Protein AF-A0A1N6LGV0-F1 (afdb_monomer)

Secondary structure (DSSP, 8-state):
-EEEEEEEPPBS-SSS--EEEEEEESPPTT-EEEEE-TTS-HHHHHHHHHHH-SS---EEEETTEEEEESSSEEEEEPPB-SSPEEEEEEEE--S---TT-EEEEEEEEEEEEEEEPPPPPPPP------------------EEEEEEEEEEEEEEEE---HHHHHHHHHHHHHHHHHHHHHS-TT-TTHHHHHHHHHHHHHHHHHTT--GGGS---TT-----TT--S-S-----PEEEEEEEEEEEEE-TTS-EEEEEEEETTS-EEEE----HHHHHHHHHHHHHT-EEEEEEETT-TTS-SEEEEE---

Mean predicted aligned error: 15.41 Å

Solvent-accessible surface area (backbone atoms only — not comparable to full-atom values): 17939 Å² total; per-residue (Å²): 91,55,72,47,78,48,76,47,74,45,10,95,37,75,90,59,41,18,30,41,37,36,42,50,44,69,48,47,76,90,15,38,28,36,41,39,27,84,89,42,50,20,65,57,31,46,58,46,37,68,73,76,36,98,73,82,69,74,42,70,80,47,71,29,20,34,34,34,73,38,71,55,74,45,80,42,47,34,55,48,64,81,69,71,42,45,29,33,42,30,36,43,74,42,90,88,60,60,75,74,41,58,25,36,46,38,40,34,37,32,37,62,47,73,50,68,57,79,75,78,79,78,74,78,85,69,83,89,74,93,71,98,68,93,71,85,72,79,80,69,72,54,68,50,74,49,74,46,84,74,49,71,52,71,54,75,51,64,41,59,59,65,72,62,45,37,57,54,42,52,22,48,43,9,26,42,49,32,51,60,71,71,51,56,89,86,40,75,54,46,67,43,50,53,53,50,41,53,40,45,36,52,42,32,40,75,70,74,41,68,50,88,75,55,58,64,16,90,84,20,62,78,79,80,86,81,76,92,59,100,60,86,78,75,69,82,44,67,44,77,49,54,24,33,56,72,47,77,41,56,48,100,85,68,48,58,47,24,37,28,32,37,26,89,89,71,49,78,44,66,33,48,48,68,54,66,72,57,52,52,54,50,51,50,27,39,77,70,66,32,37,36,40,36,28,11,43,62,92,42,65,39,37,69,77,43,80,44,79,55,77,86,130

Sequence (313 aa):
MISHPFEIKPSATNQGPDVLMITWRGTPAQSVAEIYLPAVSSKAIISLADKIYGRHRLTATDANTIQFPASDLALIPIPAGTGRYAGLLSVEVHPSMPEGRSFMVSVRQLNQVSATARTPPPPPPAPQVSVAKAESARSSKETFSWRQLQGAFQYTVTAKPDKVLLSEQERLVAWLKWRFGVIPATNRWKPVLQRYLKYTESLVWNLGTDPNTIPPSELGKVTREGSGSGLPIVNHGEHECTGKVAAVHYDRFGDFCGFVILTEAGHERLFRATEHAVEHLVREAWVERTAVSVFSDERNPERPDRLVLLRYH

pLDDT: mean 84.12, std 15.95, range [29.36, 98.56]

Organism: NCBI:txid60549

Radius of gyration: 27.62 Å; Cα contacts (8 Å, 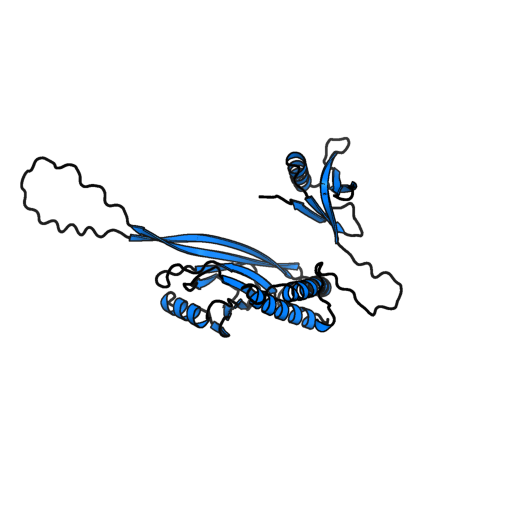|Δi|>4): 575; chains: 1; bounding box: 88×47×82 Å

Structure (mmCIF, N/CA/C/O backbone):
data_AF-A0A1N6LGV0-F1
#
_entry.id   AF-A0A1N6LGV0-F1
#
loop_
_atom_site.group_PDB
_atom_site.id
_atom_site.type_symbol
_atom_site.label_atom_id
_atom_site.label_alt_id
_atom_site.label_comp_id
_atom_site.label_asym_id
_atom_site.label_entity_id
_atom_site.label_seq_id
_atom_site.pdbx_PDB_ins_code
_atom_site.Cartn_x
_atom_site.Cartn_y
_atom_site.Cartn_z
_atom_site.occupancy
_atom_site.B_iso_or_equiv
_atom_site.auth_seq_id
_atom_site.auth_comp_id
_atom_site.auth_asym_id
_atom_site.auth_atom_id
_atom_site.pdbx_PDB_model_num
ATOM 1 N N . MET A 1 1 ? 5.414 -10.835 -4.340 1.00 84.44 1 MET A N 1
ATOM 2 C CA . MET A 1 1 ? 4.225 -10.154 -3.781 1.00 84.44 1 MET A CA 1
ATOM 3 C C . MET A 1 1 ? 4.057 -8.808 -4.451 1.00 84.44 1 MET A C 1
ATOM 5 O O . MET A 1 1 ? 5.054 -8.144 -4.699 1.00 84.44 1 MET A O 1
ATOM 9 N N . ILE A 1 2 ? 2.821 -8.408 -4.729 1.00 87.94 2 ILE A N 1
ATOM 10 C CA . ILE A 1 2 ? 2.502 -7.095 -5.299 1.00 87.94 2 ILE A CA 1
ATOM 11 C C . ILE A 1 2 ? 1.977 -6.221 -4.170 1.00 87.94 2 ILE A C 1
ATOM 13 O O . ILE A 1 2 ? 1.073 -6.643 -3.453 1.00 87.94 2 ILE A O 1
ATOM 17 N N . SER A 1 3 ? 2.562 -5.038 -3.992 1.00 92.88 3 SER A N 1
ATOM 18 C CA . SER A 1 3 ? 2.345 -4.222 -2.795 1.00 92.88 3 SER A CA 1
ATOM 19 C C . SER A 1 3 ? 1.845 -2.827 -3.147 1.00 92.88 3 SER A C 1
ATOM 21 O O . SER A 1 3 ? 2.260 -2.247 -4.147 1.00 92.88 3 SER A O 1
ATOM 23 N N . HIS A 1 4 ? 0.971 -2.277 -2.309 1.00 93.88 4 HIS A N 1
ATOM 24 C CA . HIS A 1 4 ? 0.442 -0.929 -2.455 1.00 93.88 4 HIS A CA 1
ATOM 25 C C . HIS A 1 4 ? 0.511 -0.187 -1.109 1.00 93.88 4 HIS A C 1
ATOM 27 O O . HIS A 1 4 ? -0.094 -0.643 -0.130 1.00 93.88 4 HIS A O 1
ATOM 33 N N . PRO A 1 5 ? 1.264 0.926 -1.013 1.00 95.56 5 PRO A N 1
ATOM 34 C CA . PRO A 1 5 ? 1.303 1.732 0.199 1.00 95.56 5 PRO A CA 1
ATOM 35 C C . PRO A 1 5 ? -0.023 2.476 0.375 1.00 95.56 5 PRO A C 1
ATOM 37 O O . PRO A 1 5 ? -0.605 2.960 -0.592 1.00 95.56 5 PRO A O 1
ATOM 40 N N . PHE A 1 6 ? -0.502 2.592 1.609 1.00 94.88 6 PHE A N 1
ATOM 41 C CA . PHE A 1 6 ? -1.761 3.273 1.902 1.00 94.88 6 PHE A CA 1
ATOM 42 C C . PHE A 1 6 ? -1.738 3.954 3.270 1.00 94.88 6 PHE A C 1
ATOM 44 O O . PHE A 1 6 ? -0.863 3.709 4.101 1.00 94.88 6 PHE A O 1
ATOM 51 N N . GLU A 1 7 ? -2.718 4.820 3.510 1.00 95.19 7 GLU A N 1
ATOM 52 C CA . GLU A 1 7 ? -2.921 5.476 4.796 1.00 95.19 7 GLU A CA 1
ATOM 53 C C . GLU A 1 7 ? -4.366 5.311 5.269 1.00 95.19 7 GLU A C 1
ATOM 55 O O . GLU A 1 7 ? -5.303 5.459 4.486 1.00 95.19 7 GLU A O 1
ATOM 60 N N . ILE A 1 8 ? -4.543 5.063 6.568 1.00 95.06 8 ILE A N 1
ATOM 61 C CA . ILE A 1 8 ? -5.848 5.031 7.239 1.00 95.06 8 ILE A CA 1
ATOM 62 C C . ILE A 1 8 ? -5.831 5.871 8.516 1.00 95.06 8 ILE A C 1
ATOM 64 O O . ILE A 1 8 ? -4.776 6.140 9.100 1.00 95.06 8 ILE A O 1
ATOM 68 N N . LYS A 1 9 ? -7.014 6.282 8.979 1.00 95.31 9 LYS A N 1
ATOM 69 C CA . LYS A 1 9 ? -7.153 6.879 10.315 1.00 95.31 9 LYS A CA 1
ATOM 70 C C . LYS A 1 9 ? -7.358 5.786 11.373 1.00 95.31 9 LYS A C 1
ATOM 72 O O . LYS A 1 9 ? -7.994 4.784 11.054 1.00 95.31 9 LYS A O 1
ATOM 77 N N . PRO A 1 10 ? -6.872 5.972 12.607 1.00 95.38 10 PRO A N 1
ATOM 78 C CA . PRO A 1 10 ? -7.229 5.120 13.733 1.00 95.38 10 PRO A CA 1
ATOM 79 C C . PRO A 1 10 ? -8.709 5.268 14.080 1.00 95.38 10 PRO A C 1
ATOM 81 O O . PRO A 1 10 ? -9.324 6.296 13.784 1.00 95.38 10 PRO A O 1
ATOM 84 N N . SER A 1 11 ? -9.247 4.275 14.783 1.00 94.69 11 SER A N 1
ATOM 85 C CA . SER A 1 11 ? -10.560 4.406 15.415 1.00 94.69 11 SER A CA 1
ATOM 86 C C . SER A 1 11 ? -10.533 5.450 16.527 1.00 94.69 11 SER A C 1
ATOM 88 O O . SER A 1 11 ? -9.532 5.605 17.227 1.00 94.69 11 SER A O 1
ATOM 90 N N . ALA A 1 12 ? -11.665 6.113 16.762 1.00 91.38 12 ALA A N 1
ATOM 91 C CA . ALA A 1 12 ? -11.818 6.976 17.934 1.00 91.38 12 ALA A CA 1
ATOM 92 C C . ALA A 1 12 ? -11.855 6.165 19.245 1.00 91.38 12 ALA A C 1
ATOM 94 O O . ALA A 1 12 ? -11.348 6.603 20.273 1.00 91.38 12 ALA A O 1
ATOM 95 N N . THR A 1 13 ? -12.451 4.968 19.210 1.00 91.12 13 THR A N 1
ATOM 96 C CA . THR A 1 13 ? -12.584 4.064 20.360 1.00 91.12 13 THR A CA 1
ATOM 97 C C . THR A 1 13 ? -12.535 2.604 19.921 1.00 91.12 13 THR A C 1
ATOM 99 O O . THR A 1 13 ? -12.925 2.259 18.810 1.00 91.12 13 THR A O 1
ATOM 102 N N . ASN A 1 14 ? -12.097 1.729 20.826 1.00 91.94 14 ASN A N 1
ATOM 103 C CA . ASN A 1 14 ? -12.094 0.279 20.626 1.00 91.94 14 ASN A CA 1
ATOM 104 C C . ASN A 1 14 ? -13.456 -0.385 20.911 1.00 91.94 14 ASN A C 1
ATOM 106 O O . ASN A 1 14 ? -13.605 -1.572 20.639 1.00 91.94 14 ASN A O 1
ATOM 110 N N . GLN A 1 15 ? -14.435 0.334 21.478 1.00 87.12 15 GLN A N 1
ATOM 111 C CA . GLN A 1 15 ? -15.779 -0.210 21.756 1.00 87.12 15 GLN A CA 1
ATOM 112 C C . GLN A 1 15 ? -16.666 -0.283 20.505 1.00 87.12 15 GLN A C 1
ATOM 114 O O . GLN A 1 15 ? -17.551 -1.127 20.419 1.00 87.12 15 GLN A O 1
ATOM 119 N N . GLY A 1 16 ? -16.410 0.584 19.529 1.00 86.31 16 GLY A N 1
ATOM 120 C CA . GLY A 1 16 ? -17.054 0.577 18.221 1.00 86.31 16 GLY A CA 1
ATOM 121 C C . GLY A 1 16 ? -16.024 0.970 17.176 1.00 86.31 16 GLY A C 1
ATOM 122 O O . GLY A 1 16 ? -16.072 2.103 16.704 1.00 86.31 16 GLY A O 1
ATOM 123 N N . PRO A 1 17 ? -15.042 0.098 16.887 1.00 94.06 17 PRO A N 1
ATOM 124 C CA . PRO A 1 17 ? -13.946 0.478 16.023 1.00 94.06 17 PRO A CA 1
ATOM 125 C C . PRO A 1 17 ? -14.414 0.639 14.578 1.00 94.06 17 PRO A C 1
ATOM 127 O O . PRO A 1 17 ? -15.323 -0.048 14.082 1.00 94.06 17 PRO A O 1
ATOM 130 N N . ASP A 1 18 ? -13.721 1.540 13.898 1.00 95.25 18 ASP A N 1
ATOM 131 C CA . ASP A 1 18 ? -13.718 1.648 12.456 1.00 95.25 18 ASP A CA 1
ATOM 132 C C . ASP A 1 18 ? -13.259 0.321 11.847 1.00 95.25 18 ASP A C 1
ATOM 134 O O . ASP A 1 18 ? -12.516 -0.462 12.447 1.00 95.25 18 ASP A O 1
ATOM 138 N N . VAL A 1 19 ? -13.702 0.067 10.623 1.00 96.75 19 VAL A N 1
ATOM 139 C CA . VAL A 1 19 ? -13.400 -1.161 9.896 1.00 96.75 19 VAL A CA 1
ATOM 140 C C . VAL A 1 19 ? -12.797 -0.806 8.551 1.00 96.75 19 VAL A C 1
ATOM 142 O O . VAL A 1 19 ? -13.354 -0.014 7.792 1.00 96.75 19 VAL A O 1
ATOM 145 N N . LEU A 1 20 ? -11.669 -1.429 8.235 1.00 97.31 20 LEU A N 1
ATOM 146 C CA . LEU A 1 20 ? -11.154 -1.486 6.882 1.00 97.31 20 LEU A CA 1
ATOM 147 C C . LEU A 1 20 ? -11.835 -2.648 6.160 1.00 97.31 20 LEU A C 1
ATOM 149 O O . LEU A 1 20 ? -11.669 -3.811 6.525 1.00 97.31 20 LEU A O 1
ATOM 153 N N . MET A 1 21 ? -12.630 -2.316 5.155 1.00 96.81 21 MET A N 1
ATOM 154 C CA . MET A 1 21 ? -13.327 -3.259 4.300 1.00 96.81 21 MET A CA 1
ATOM 155 C C . MET A 1 21 ? -12.558 -3.419 2.994 1.00 96.81 21 MET A C 1
ATOM 157 O O . MET A 1 21 ? -12.348 -2.439 2.278 1.00 96.81 21 MET A O 1
ATOM 161 N N . ILE A 1 22 ? -12.168 -4.649 2.674 1.00 96.94 22 ILE A N 1
ATOM 162 C CA . ILE A 1 22 ? -11.453 -4.977 1.441 1.00 96.94 22 ILE A CA 1
ATOM 163 C C . ILE A 1 22 ? -12.276 -5.970 0.640 1.00 96.94 22 ILE A C 1
ATOM 165 O O . ILE A 1 22 ? -12.644 -7.030 1.145 1.00 96.94 22 ILE A O 1
ATOM 169 N N . THR A 1 23 ? -12.547 -5.616 -0.610 1.00 94.62 23 THR A N 1
ATOM 170 C CA . THR A 1 23 ? -13.243 -6.465 -1.576 1.00 94.62 23 THR A CA 1
ATOM 171 C C . THR A 1 23 ? -12.336 -6.784 -2.747 1.00 94.62 23 THR A C 1
ATOM 173 O O . THR A 1 23 ? -11.612 -5.916 -3.245 1.00 94.62 23 THR A O 1
ATOM 176 N N . TRP A 1 24 ? -12.436 -8.020 -3.216 1.00 92.38 24 TRP A N 1
ATOM 177 C CA . TRP A 1 24 ? -11.593 -8.575 -4.263 1.00 92.38 24 TRP A CA 1
ATOM 178 C C . TRP A 1 24 ? -12.426 -8.858 -5.508 1.00 92.38 24 TRP A C 1
ATOM 180 O O . TRP A 1 24 ? -13.495 -9.461 -5.421 1.00 92.38 24 TRP A O 1
ATOM 190 N N . ARG A 1 25 ? -11.947 -8.450 -6.685 1.00 87.62 25 ARG A N 1
ATOM 191 C CA . ARG A 1 25 ? -12.593 -8.781 -7.960 1.00 87.62 25 ARG A CA 1
ATOM 192 C C . ARG A 1 25 ? -11.584 -9.426 -8.894 1.00 87.62 25 ARG A C 1
ATOM 194 O O . ARG A 1 25 ? -10.662 -8.769 -9.359 1.00 87.62 25 ARG A O 1
ATOM 201 N N . GLY A 1 26 ? -11.799 -10.703 -9.200 1.00 84.00 26 GLY A N 1
ATOM 202 C CA . GLY A 1 26 ? -10.979 -11.450 -10.157 1.00 84.00 26 GLY A CA 1
ATOM 203 C C . GLY A 1 26 ? -9.651 -11.977 -9.611 1.00 84.00 26 GLY A C 1
ATOM 204 O O . GLY A 1 26 ? -8.862 -12.489 -10.403 1.00 84.00 26 GLY A O 1
ATOM 205 N N . THR A 1 27 ? -9.402 -11.875 -8.300 1.00 86.12 27 THR A N 1
ATOM 206 C CA . THR A 1 27 ? -8.179 -12.391 -7.667 1.00 86.12 27 THR A CA 1
ATOM 207 C C . THR A 1 27 ? -8.089 -13.914 -7.825 1.00 86.12 27 THR A C 1
ATOM 209 O O . THR A 1 27 ? -9.103 -14.593 -7.630 1.00 86.12 27 THR A O 1
ATOM 212 N N . PRO A 1 28 ? -6.916 -14.480 -8.172 1.00 85.06 28 PRO A N 1
ATOM 213 C CA . PRO A 1 28 ? -6.753 -15.926 -8.289 1.00 85.06 28 PRO A CA 1
ATOM 214 C C . PRO A 1 28 ? -7.102 -16.664 -6.995 1.00 85.06 28 PRO A C 1
ATOM 216 O O . PRO A 1 28 ? -6.840 -16.173 -5.892 1.00 85.06 28 PRO A O 1
ATOM 219 N N . ALA A 1 29 ? -7.667 -17.865 -7.135 1.00 85.62 29 ALA A N 1
ATOM 220 C CA . ALA A 1 29 ? -7.975 -18.722 -5.997 1.00 85.62 29 ALA A CA 1
ATOM 221 C C . ALA A 1 29 ? -6.718 -18.978 -5.153 1.00 85.62 29 ALA A C 1
ATOM 223 O O . ALA A 1 29 ? -5.610 -19.015 -5.680 1.00 85.62 29 ALA A O 1
ATOM 224 N N . GLN A 1 30 ? -6.908 -19.133 -3.840 1.00 87.06 30 GLN A N 1
ATOM 225 C CA . GLN A 1 30 ? -5.828 -19.365 -2.869 1.00 87.06 30 GLN A CA 1
ATOM 226 C C . GLN A 1 30 ? -4.789 -18.234 -2.760 1.00 87.06 30 GLN A C 1
ATOM 228 O O . GLN A 1 30 ? -3.807 -18.395 -2.043 1.00 87.06 30 GLN A O 1
ATOM 233 N N . SER A 1 31 ? -5.013 -17.075 -3.391 1.00 91.56 31 SER A N 1
ATOM 234 C CA . SER A 1 31 ? -4.189 -15.891 -3.136 1.00 91.56 31 SER A CA 1
ATOM 235 C C . SER A 1 31 ? -4.353 -15.429 -1.691 1.00 91.56 31 SER A C 1
ATOM 237 O O . SER A 1 31 ? -5.450 -15.473 -1.116 1.00 91.56 31 SER A O 1
ATOM 239 N N . VAL A 1 32 ? -3.259 -14.943 -1.119 1.00 94.62 32 VAL A N 1
ATOM 240 C CA . VAL A 1 32 ? -3.202 -14.504 0.271 1.00 94.62 32 VAL A CA 1
ATOM 241 C C . VAL A 1 32 ? -2.796 -13.038 0.314 1.00 94.62 32 VAL A C 1
ATOM 243 O O . VAL A 1 32 ? -1.908 -12.607 -0.415 1.00 94.62 32 VAL A O 1
ATOM 246 N N . ALA A 1 33 ? -3.479 -12.255 1.142 1.00 96.06 33 ALA A N 1
ATOM 247 C CA . ALA A 1 33 ? -3.162 -10.856 1.366 1.00 96.06 33 ALA A CA 1
ATOM 248 C C . ALA A 1 33 ? -2.589 -10.657 2.764 1.00 96.06 33 ALA A C 1
ATOM 250 O O . ALA A 1 33 ? -2.934 -11.369 3.709 1.00 96.06 33 ALA A O 1
ATOM 251 N N . GLU A 1 34 ? -1.750 -9.644 2.899 1.00 97.56 34 GLU A N 1
ATOM 252 C CA . GLU A 1 34 ? -1.247 -9.185 4.181 1.00 97.56 34 GLU A CA 1
ATOM 253 C C . GLU A 1 34 ? -1.323 -7.666 4.295 1.00 97.56 34 GLU A C 1
ATOM 255 O O . GLU A 1 34 ? -1.206 -6.930 3.314 1.00 97.56 34 GLU A O 1
ATOM 260 N N . ILE A 1 35 ? -1.514 -7.195 5.522 1.00 98.00 35 ILE A N 1
ATOM 261 C CA . ILE A 1 35 ? -1.431 -5.782 5.865 1.00 98.00 35 ILE A CA 1
ATOM 262 C C . ILE A 1 35 ? -0.354 -5.609 6.917 1.00 98.00 35 ILE A C 1
ATOM 264 O O . ILE A 1 35 ? -0.471 -6.138 8.022 1.00 98.00 35 ILE A O 1
ATOM 268 N N . TYR A 1 36 ? 0.651 -4.808 6.579 1.00 98.56 36 TYR A N 1
ATOM 269 C CA . TYR A 1 36 ? 1.655 -4.323 7.510 1.00 98.56 36 TYR A CA 1
ATOM 270 C C . TYR A 1 36 ? 1.297 -2.913 7.981 1.00 98.56 36 TYR A C 1
ATOM 272 O O . TYR A 1 36 ? 1.186 -1.991 7.170 1.00 98.56 36 TYR A O 1
ATOM 280 N N . LEU A 1 37 ? 1.147 -2.738 9.295 1.00 98.06 37 LEU A N 1
ATOM 281 C CA . LEU A 1 37 ? 0.898 -1.452 9.947 1.00 98.06 37 LEU A CA 1
ATOM 282 C C . LEU A 1 37 ? 1.951 -1.229 11.045 1.00 98.06 37 LEU A C 1
ATOM 284 O O . LEU A 1 37 ? 1.750 -1.664 12.177 1.00 98.06 37 LEU A O 1
ATOM 288 N N . PRO A 1 38 ? 3.067 -0.528 10.771 1.00 97.38 38 PRO A N 1
ATOM 289 C CA . PRO A 1 38 ? 4.171 -0.367 11.723 1.00 97.38 38 PRO A CA 1
ATOM 290 C C . PRO A 1 38 ? 3.765 0.271 13.057 1.00 97.38 38 PRO A C 1
ATOM 292 O O . PRO A 1 38 ? 4.371 -0.009 14.085 1.00 97.38 38 PRO A O 1
ATOM 295 N N . ALA A 1 39 ? 2.740 1.125 13.054 1.00 96.25 39 ALA A N 1
ATOM 296 C CA . ALA A 1 39 ? 2.250 1.799 14.255 1.00 96.25 39 ALA A CA 1
ATOM 297 C C . ALA A 1 39 ? 1.240 0.965 15.069 1.00 96.25 39 ALA A C 1
ATOM 299 O O . ALA A 1 39 ? 0.762 1.430 16.102 1.00 96.25 39 ALA A O 1
ATOM 300 N N . VAL A 1 40 ? 0.872 -0.234 14.604 1.00 97.06 40 VAL A N 1
ATOM 301 C CA . VAL A 1 40 ? -0.230 -1.026 15.164 1.00 97.06 40 VAL A CA 1
ATOM 302 C C . VAL A 1 40 ? 0.224 -2.455 15.425 1.00 97.06 40 VAL A C 1
ATOM 304 O O . VAL A 1 40 ? 0.801 -3.102 14.558 1.00 97.06 40 VAL A O 1
ATOM 307 N N . SER A 1 41 ? -0.062 -2.978 16.617 1.00 97.25 41 SER A N 1
ATOM 308 C CA . SER A 1 41 ? 0.198 -4.388 16.911 1.00 97.25 41 SER A CA 1
ATOM 309 C C . SER A 1 41 ? -0.812 -5.292 16.199 1.00 97.25 41 SER A C 1
ATOM 311 O O . SER A 1 41 ? -2.023 -5.100 16.337 1.00 97.25 41 SER A O 1
ATOM 313 N N . SER A 1 42 ? -0.329 -6.331 15.516 1.00 98.00 42 SER A N 1
ATOM 314 C CA . SER A 1 42 ? -1.169 -7.376 14.912 1.00 98.00 42 SER A CA 1
ATOM 315 C C . SER A 1 42 ? -2.070 -8.049 15.952 1.00 98.00 42 SER A C 1
ATOM 317 O O . SER A 1 42 ? -3.258 -8.257 15.709 1.00 98.00 42 SER A O 1
ATOM 319 N N . LYS A 1 43 ? -1.547 -8.280 17.164 1.00 97.75 43 LYS A N 1
ATOM 320 C CA . LYS A 1 43 ? -2.307 -8.819 18.299 1.00 97.75 43 LYS A CA 1
ATOM 321 C C . LYS A 1 43 ? -3.490 -7.928 18.675 1.00 97.75 43 LYS A C 1
ATOM 323 O O . LYS A 1 43 ? -4.557 -8.450 18.973 1.00 97.75 43 LYS A O 1
ATOM 328 N N . ALA A 1 44 ? -3.330 -6.603 18.640 1.00 97.50 44 ALA A N 1
ATOM 329 C CA . ALA A 1 44 ? -4.423 -5.680 18.949 1.00 97.50 44 ALA A CA 1
ATOM 330 C C . ALA A 1 44 ? -5.550 -5.764 17.909 1.00 97.50 44 ALA A C 1
ATOM 332 O O . ALA A 1 44 ? -6.722 -5.749 18.282 1.00 97.50 44 ALA A O 1
ATOM 333 N N . ILE A 1 45 ? -5.203 -5.907 16.626 1.00 98.12 45 ILE A N 1
ATOM 334 C CA . ILE A 1 45 ? -6.183 -6.097 15.549 1.00 98.12 45 ILE A CA 1
ATOM 335 C C . ILE A 1 45 ? -6.937 -7.417 15.741 1.00 98.12 45 ILE A C 1
ATOM 337 O O . ILE A 1 45 ? -8.166 -7.430 15.714 1.00 98.12 45 ILE A O 1
ATOM 341 N N . ILE A 1 46 ? -6.213 -8.510 15.995 1.00 97.94 46 ILE A N 1
ATOM 342 C CA . ILE A 1 46 ? -6.806 -9.838 16.208 1.00 97.94 46 ILE A CA 1
ATOM 343 C C . ILE A 1 46 ? -7.711 -9.835 17.440 1.00 97.94 46 ILE A C 1
ATOM 345 O O . ILE A 1 46 ? -8.863 -10.228 17.342 1.00 97.94 46 ILE A O 1
ATOM 349 N N . SER A 1 47 ? -7.263 -9.267 18.563 1.00 97.25 47 SER A N 1
ATOM 350 C CA . SER A 1 47 ? -8.083 -9.166 19.778 1.00 97.25 47 SER A CA 1
ATOM 351 C C . SER A 1 47 ? -9.350 -8.322 19.602 1.00 97.25 47 SER A C 1
ATOM 353 O O . SER A 1 47 ? -10.313 -8.518 20.340 1.00 97.25 47 SER A O 1
ATOM 355 N N . LEU A 1 48 ? -9.367 -7.351 18.682 1.00 97.31 48 LEU A N 1
ATOM 356 C CA . LEU A 1 48 ? -10.602 -6.651 18.316 1.00 97.31 48 LEU A CA 1
ATOM 357 C C . LEU A 1 48 ? -11.488 -7.518 17.426 1.00 97.31 48 LEU A C 1
ATOM 359 O O . LEU A 1 48 ? -12.700 -7.547 17.623 1.00 97.31 48 LEU A O 1
ATOM 363 N N . ALA A 1 49 ? -10.897 -8.236 16.475 1.00 97.19 49 ALA A N 1
ATOM 364 C CA . ALA A 1 49 ? -11.626 -9.129 15.589 1.00 97.19 49 ALA A CA 1
ATOM 365 C C . ALA A 1 49 ? -12.300 -10.271 16.373 1.00 97.19 49 ALA A C 1
ATOM 367 O O . ALA A 1 49 ? -13.489 -10.495 16.164 1.00 97.19 49 ALA A O 1
ATOM 368 N N . ASP A 1 50 ? -11.607 -10.880 17.341 1.00 96.88 50 ASP A N 1
ATOM 369 C CA . ASP A 1 50 ? -12.135 -11.918 18.245 1.00 96.88 50 ASP A CA 1
ATOM 370 C C . ASP A 1 50 ? -13.350 -11.431 19.054 1.00 96.88 50 ASP A C 1
ATOM 372 O O . ASP A 1 50 ? -14.250 -12.201 19.384 1.00 96.88 50 ASP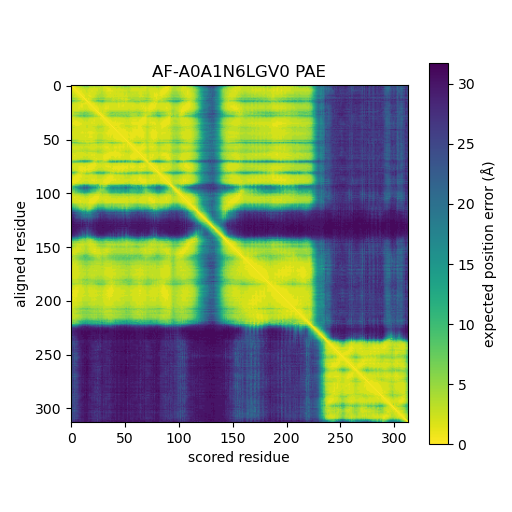 A O 1
ATOM 376 N N . LYS A 1 51 ? -13.380 -10.138 19.404 1.00 95.62 51 LYS A N 1
ATOM 377 C CA . LYS A 1 51 ? -14.471 -9.536 20.187 1.00 95.62 51 LYS A CA 1
ATOM 378 C C . LYS A 1 51 ? -15.698 -9.204 19.346 1.00 95.62 51 LYS A C 1
ATOM 380 O O . LYS A 1 51 ? -16.810 -9.236 19.863 1.00 95.62 51 LYS A O 1
ATOM 385 N N . ILE A 1 52 ? -15.493 -8.795 18.095 1.00 92.50 52 ILE A N 1
ATOM 386 C CA . ILE A 1 52 ? -16.546 -8.211 17.249 1.00 92.50 52 ILE A CA 1
ATOM 387 C C . ILE A 1 52 ? -17.134 -9.255 16.305 1.00 92.50 52 ILE A C 1
ATOM 389 O O . ILE A 1 52 ? -18.318 -9.195 15.972 1.00 92.50 52 ILE A O 1
ATOM 393 N N . TYR A 1 53 ? -16.322 -10.208 15.858 1.00 93.44 53 TYR A N 1
ATOM 394 C CA . TYR A 1 53 ? -16.722 -11.205 14.881 1.00 93.44 53 TYR A CA 1
ATOM 395 C C . TYR A 1 53 ? -16.803 -12.577 15.535 1.00 93.44 53 TYR A C 1
ATOM 397 O O . TYR A 1 53 ? -15.853 -13.033 16.158 1.00 93.44 53 TYR A O 1
ATOM 405 N N . GLY A 1 54 ? -17.913 -13.287 15.317 1.00 90.81 54 GLY A N 1
ATOM 406 C CA . GLY A 1 54 ? -18.041 -14.668 15.792 1.00 90.81 54 GLY A CA 1
ATOM 407 C C . GLY A 1 54 ? -17.027 -15.624 15.148 1.00 90.81 54 GLY A C 1
ATOM 408 O O . GLY A 1 54 ? -16.666 -16.631 15.752 1.00 90.81 54 GLY A O 1
ATOM 409 N N . ARG A 1 55 ? -16.568 -15.324 13.923 1.00 92.38 55 ARG A N 1
ATOM 410 C CA . ARG A 1 55 ? -15.481 -16.019 13.213 1.00 92.38 55 ARG A CA 1
ATOM 411 C C . ARG A 1 55 ? -14.750 -15.041 12.294 1.00 92.38 55 ARG A C 1
ATOM 413 O O . ARG A 1 55 ? -15.395 -14.240 11.622 1.00 92.38 55 ARG A O 1
ATOM 420 N N . HIS A 1 56 ? -13.428 -15.160 12.199 1.00 95.00 56 HIS A N 1
ATOM 421 C CA . HIS A 1 56 ? -12.613 -14.449 11.211 1.00 95.00 56 HIS A CA 1
ATOM 422 C C . HIS A 1 56 ? -11.413 -15.287 10.762 1.00 95.00 56 HIS A C 1
ATOM 424 O O . HIS A 1 56 ? -11.066 -16.284 11.387 1.00 95.00 56 HIS A O 1
ATOM 430 N N . ARG A 1 57 ? -10.761 -14.862 9.674 1.00 95.19 57 ARG A N 1
ATOM 431 C CA . ARG A 1 57 ? -9.580 -15.529 9.088 1.00 95.19 57 ARG A CA 1
ATOM 432 C C . ARG A 1 57 ? -8.314 -14.670 9.131 1.00 95.19 57 ARG A C 1
ATOM 434 O O . ARG A 1 57 ? -7.413 -14.870 8.328 1.00 95.19 57 ARG A O 1
ATOM 441 N N . LEU A 1 58 ? -8.283 -13.693 10.036 1.00 96.88 58 LEU A N 1
ATOM 442 C CA . LEU A 1 58 ? -7.093 -12.892 10.314 1.00 96.88 58 LEU A CA 1
ATOM 443 C C . LEU A 1 58 ? -6.115 -13.699 11.173 1.00 96.88 58 LEU A C 1
ATOM 445 O O . LEU A 1 58 ? -6.501 -14.200 12.229 1.00 96.88 58 LEU A O 1
ATOM 449 N N . THR A 1 59 ? -4.860 -13.781 10.746 1.00 97.56 59 THR A N 1
ATOM 450 C CA . THR A 1 59 ? -3.753 -14.382 11.503 1.00 97.56 59 THR A CA 1
ATOM 451 C C . THR A 1 59 ? -2.602 -13.388 11.609 1.00 97.56 59 THR A C 1
ATOM 453 O O . THR A 1 59 ? -2.427 -12.551 10.730 1.00 97.56 59 THR A O 1
ATOM 456 N N . ALA A 1 60 ? -1.819 -13.435 12.688 1.00 97.62 60 ALA A N 1
ATOM 457 C CA . ALA A 1 60 ? -0.610 -12.619 12.803 1.00 97.62 60 ALA A CA 1
ATOM 458 C C . ALA A 1 60 ? 0.564 -13.369 12.173 1.00 97.62 60 ALA A C 1
ATOM 460 O O . ALA A 1 60 ? 0.805 -14.523 12.526 1.00 97.62 60 ALA A O 1
ATOM 461 N N . THR A 1 61 ? 1.307 -12.708 11.288 1.00 96.50 61 THR A N 1
ATOM 462 C CA . THR A 1 61 ? 2.562 -13.241 10.728 1.00 96.50 61 THR A CA 1
ATOM 463 C C . THR A 1 61 ? 3.783 -12.672 11.441 1.00 96.50 61 THR A C 1
ATOM 465 O O . THR A 1 61 ? 4.773 -13.372 11.632 1.00 96.50 61 THR A O 1
ATOM 468 N N . ASP A 1 62 ? 3.697 -11.423 11.901 1.00 96.00 62 ASP A N 1
ATOM 469 C CA . ASP A 1 62 ? 4.672 -10.800 12.793 1.00 96.00 62 ASP A CA 1
ATOM 470 C C . ASP A 1 62 ? 3.984 -9.814 13.758 1.00 96.00 62 ASP A C 1
ATOM 472 O O . ASP A 1 62 ? 2.754 -9.736 13.825 1.00 96.00 62 ASP A O 1
ATOM 476 N N . ALA A 1 63 ? 4.768 -9.056 14.531 1.00 97.69 63 ALA A N 1
ATOM 477 C CA . ALA A 1 63 ? 4.264 -8.121 15.541 1.00 97.69 63 ALA A CA 1
ATOM 478 C C . ALA A 1 63 ? 3.343 -7.011 14.993 1.00 97.69 63 ALA A C 1
ATOM 480 O O . ALA A 1 63 ? 2.546 -6.457 15.753 1.00 97.69 63 ALA A O 1
ATOM 481 N N . ASN A 1 64 ? 3.432 -6.690 13.700 1.00 98.31 64 ASN A N 1
ATOM 482 C CA . ASN A 1 64 ? 2.760 -5.560 13.050 1.00 98.31 64 ASN A CA 1
ATOM 483 C C . ASN A 1 64 ? 2.054 -5.947 11.740 1.00 98.31 64 ASN A C 1
ATOM 485 O O . ASN A 1 64 ? 1.607 -5.070 10.998 1.00 98.31 64 ASN A O 1
ATOM 489 N N . THR A 1 65 ? 1.964 -7.244 11.449 1.00 98.50 65 THR A N 1
ATOM 490 C CA . THR A 1 65 ? 1.427 -7.760 10.190 1.00 98.50 65 THR A CA 1
ATOM 491 C C . THR A 1 65 ? 0.365 -8.794 10.451 1.00 98.50 65 THR A C 1
ATOM 493 O O . THR A 1 65 ? 0.546 -9.714 11.254 1.00 98.50 65 THR A O 1
ATOM 496 N N . ILE A 1 66 ? -0.746 -8.630 9.749 1.00 98.38 66 ILE A N 1
ATOM 497 C CA . ILE A 1 66 ? -1.804 -9.625 9.684 1.00 98.38 66 ILE A CA 1
ATOM 498 C C . ILE A 1 66 ? -1.902 -10.175 8.270 1.00 98.38 66 ILE A C 1
ATOM 500 O O . ILE A 1 66 ? -1.671 -9.452 7.303 1.00 98.38 66 ILE A O 1
ATOM 504 N N . GLN A 1 67 ? -2.301 -11.431 8.165 1.00 97.69 67 GLN A N 1
ATOM 505 C CA . GLN A 1 67 ? -2.524 -12.138 6.918 1.00 97.69 67 GLN A CA 1
ATOM 506 C C . GLN A 1 67 ? -3.956 -12.673 6.874 1.00 97.69 67 GLN A C 1
ATOM 508 O O . GLN A 1 67 ? -4.560 -12.957 7.912 1.00 97.69 67 GLN A O 1
ATOM 513 N N . PHE A 1 68 ? -4.527 -12.744 5.673 1.00 96.50 68 PHE A N 1
ATOM 514 C CA . PHE A 1 68 ? -5.890 -13.209 5.439 1.00 96.50 68 PHE A CA 1
ATOM 515 C C . PHE A 1 68 ? -6.112 -13.606 3.966 1.00 96.50 68 PHE A C 1
ATOM 517 O O . PHE A 1 68 ? -5.382 -13.157 3.081 1.00 96.50 68 PHE A O 1
ATOM 524 N N . PRO A 1 69 ? -7.122 -14.440 3.658 1.00 95.00 69 PRO A N 1
ATOM 525 C CA . PRO A 1 69 ? -7.422 -14.833 2.279 1.00 95.00 69 PRO A CA 1
ATOM 526 C C . PRO A 1 69 ? -7.846 -13.655 1.387 1.00 95.00 69 PRO A C 1
ATOM 528 O O . PRO A 1 69 ? -8.659 -12.825 1.792 1.00 95.00 69 PRO A O 1
ATOM 531 N N . ALA A 1 70 ? -7.369 -13.627 0.140 1.00 93.06 70 ALA A N 1
ATOM 532 C CA . ALA A 1 70 ? -7.655 -12.570 -0.836 1.00 93.06 70 ALA A CA 1
ATOM 533 C C . ALA A 1 70 ? -8.771 -12.951 -1.835 1.00 93.06 70 ALA A C 1
ATOM 535 O O . ALA A 1 70 ? -8.611 -12.778 -3.041 1.00 93.06 70 ALA A O 1
ATOM 536 N N . SER A 1 71 ? -9.880 -13.540 -1.369 1.00 80.50 71 SER A N 1
ATOM 537 C CA . SER A 1 71 ? -10.884 -14.166 -2.263 1.00 80.50 71 SER A CA 1
ATOM 538 C C . SER A 1 71 ? -12.345 -13.763 -2.032 1.00 80.50 71 SER A C 1
ATOM 540 O O . SER A 1 71 ? -13.191 -14.101 -2.855 1.00 80.50 71 SER A O 1
ATOM 542 N N . ASP A 1 72 ? -12.659 -13.027 -0.967 1.00 80.50 72 ASP A N 1
ATOM 543 C CA . ASP A 1 72 ? -14.031 -12.641 -0.627 1.00 80.50 72 ASP A CA 1
ATOM 544 C C . ASP A 1 72 ? -14.131 -11.193 -0.109 1.00 80.50 72 ASP A C 1
ATOM 546 O O . ASP A 1 72 ? -14.011 -10.230 -0.871 1.00 80.50 72 ASP A O 1
ATOM 550 N N . LEU A 1 73 ? -14.358 -11.037 1.189 1.00 91.50 73 LEU A N 1
ATOM 551 C CA . LEU A 1 73 ? -14.523 -9.793 1.907 1.00 91.50 73 LEU A CA 1
ATOM 552 C C . LEU A 1 73 ? -13.658 -9.900 3.159 1.00 91.50 73 LEU A C 1
ATOM 554 O O . LEU A 1 73 ? -13.895 -10.760 4.006 1.00 91.50 73 LEU A O 1
ATOM 558 N N . ALA A 1 74 ? -12.694 -8.999 3.309 1.00 94.88 74 ALA A N 1
ATOM 559 C CA . ALA A 1 74 ? -11.976 -8.853 4.567 1.00 94.88 74 ALA A CA 1
ATOM 560 C C . ALA A 1 74 ? -12.523 -7.643 5.325 1.00 94.88 74 ALA A C 1
ATOM 562 O O . ALA A 1 74 ? -12.545 -6.530 4.800 1.00 94.88 74 ALA A O 1
ATOM 563 N N . LEU A 1 75 ? -12.963 -7.869 6.562 1.00 95.94 75 LEU A N 1
ATOM 564 C CA . LEU A 1 75 ? -13.351 -6.823 7.503 1.00 95.94 75 LEU A CA 1
ATOM 565 C C . LEU A 1 75 ? -12.314 -6.784 8.618 1.00 95.94 75 LEU A C 1
ATOM 567 O O . LEU A 1 75 ? -12.233 -7.696 9.437 1.00 95.94 75 LEU A O 1
ATOM 571 N N . ILE A 1 76 ? -11.507 -5.733 8.643 1.00 97.44 76 ILE A N 1
ATOM 572 C CA . ILE A 1 76 ? -10.370 -5.615 9.553 1.00 97.44 76 ILE A CA 1
ATOM 573 C C . ILE A 1 76 ? -10.668 -4.471 10.522 1.00 97.44 76 ILE A C 1
ATOM 575 O O . ILE A 1 76 ? -10.753 -3.324 10.082 1.00 97.44 76 ILE A O 1
ATOM 579 N N . PRO A 1 77 ? -10.870 -4.743 11.822 1.00 97.44 77 PRO A N 1
ATOM 580 C CA . PRO A 1 77 ? -11.125 -3.691 12.788 1.00 97.44 77 PRO A CA 1
ATOM 581 C C . PRO A 1 77 ? -9.843 -2.887 12.987 1.00 97.44 77 PRO A C 1
ATOM 583 O O . PRO A 1 77 ? -8.754 -3.444 13.129 1.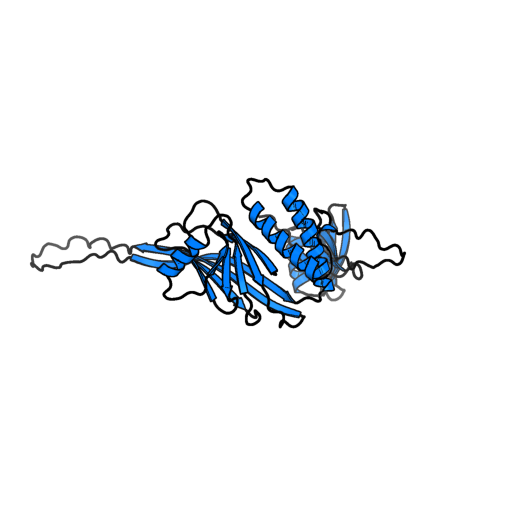00 97.44 77 PRO A O 1
ATOM 586 N N . ILE A 1 78 ? -9.971 -1.569 12.992 1.00 97.19 78 ILE A N 1
ATOM 587 C CA . ILE A 1 78 ? -8.842 -0.659 13.142 1.00 97.19 78 ILE A CA 1
ATOM 588 C C . ILE A 1 78 ? -8.708 -0.329 14.633 1.00 97.19 78 ILE A C 1
ATOM 590 O O . ILE A 1 78 ? -9.663 0.173 15.225 1.00 97.19 78 ILE A O 1
ATOM 594 N N . PRO A 1 79 ? -7.562 -0.582 15.282 1.00 97.12 79 PRO A N 1
ATOM 595 C CA . PRO A 1 79 ? -7.368 -0.173 16.665 1.00 97.12 79 PRO A CA 1
ATOM 596 C C . PRO A 1 79 ? -7.424 1.344 16.844 1.00 97.12 79 PRO A C 1
ATOM 598 O O . PRO A 1 79 ? -7.095 2.116 15.940 1.00 97.12 79 PRO A O 1
ATOM 601 N N . ALA A 1 80 ? -7.850 1.771 18.029 1.00 96.25 80 ALA A N 1
ATOM 602 C CA . ALA A 1 80 ? -7.778 3.165 18.425 1.00 96.25 80 ALA A CA 1
ATOM 603 C C . ALA A 1 80 ? -6.326 3.607 18.641 1.00 96.25 80 ALA A C 1
ATOM 605 O O . ALA A 1 80 ? -5.480 2.832 19.094 1.00 96.25 80 ALA A O 1
ATOM 606 N N . GLY A 1 81 ? -6.050 4.876 18.361 1.00 93.31 81 GLY A N 1
ATOM 607 C CA . GLY A 1 81 ? -4.732 5.462 18.554 1.00 93.31 81 GLY A CA 1
ATOM 608 C C . GLY A 1 81 ? -4.655 6.904 18.081 1.00 93.31 81 GLY A C 1
ATOM 609 O O . GLY A 1 81 ? -5.669 7.541 17.800 1.00 93.31 81 GLY A O 1
ATOM 610 N N . THR A 1 82 ? -3.434 7.425 18.018 1.00 86.38 82 THR A N 1
ATOM 611 C CA . THR A 1 82 ? -3.154 8.820 17.677 1.00 86.38 82 THR A CA 1
ATOM 612 C C . THR A 1 82 ? -2.411 8.917 16.346 1.00 86.38 82 THR A C 1
ATOM 614 O O . THR A 1 82 ? -1.543 8.104 16.034 1.00 86.38 82 THR A O 1
ATOM 617 N N . GLY A 1 83 ? -2.751 9.933 15.548 1.00 87.31 83 GLY A N 1
ATOM 618 C CA . GLY A 1 83 ? -2.148 10.139 14.229 1.00 87.31 83 GLY A CA 1
ATOM 619 C C . GLY A 1 83 ? -2.575 9.099 13.186 1.00 87.31 83 GLY A C 1
ATOM 620 O O . GLY A 1 83 ? -3.208 8.099 13.490 1.00 87.31 83 GLY A O 1
ATOM 621 N N . ARG A 1 84 ? -2.269 9.360 11.913 1.00 94.19 84 ARG A N 1
ATOM 622 C CA . ARG A 1 84 ? -2.655 8.482 10.795 1.00 94.19 84 ARG A CA 1
ATOM 623 C C . ARG A 1 84 ? -1.707 7.292 10.683 1.00 94.19 84 ARG A C 1
ATOM 625 O O . ARG A 1 84 ? -0.485 7.469 10.720 1.00 94.19 84 ARG A O 1
ATOM 632 N N . TYR A 1 85 ? -2.248 6.104 10.446 1.00 96.12 85 TYR A N 1
ATOM 633 C CA . TYR A 1 85 ? -1.450 4.905 10.221 1.00 96.12 85 TYR A CA 1
ATOM 634 C C . TYR A 1 85 ? -1.043 4.812 8.754 1.00 96.12 85 TYR A C 1
ATOM 636 O O . TYR A 1 85 ? -1.892 4.712 7.872 1.00 96.12 85 TYR A O 1
ATOM 644 N N . ALA A 1 86 ? 0.265 4.854 8.508 1.00 97.38 86 ALA A N 1
ATOM 645 C CA . ALA A 1 86 ? 0.837 4.433 7.236 1.00 97.38 86 ALA A CA 1
ATOM 646 C C . ALA A 1 86 ? 0.888 2.901 7.210 1.00 97.38 86 ALA A C 1
ATOM 648 O O . ALA A 1 86 ? 1.193 2.294 8.237 1.00 97.38 86 ALA A O 1
ATOM 649 N N . GLY A 1 87 ? 0.605 2.288 6.065 1.00 97.44 87 GLY A N 1
ATOM 650 C CA . GLY A 1 87 ? 0.580 0.839 5.917 1.00 97.44 87 GLY A CA 1
ATOM 651 C C . GLY A 1 87 ? 0.972 0.362 4.527 1.00 97.44 87 GLY A C 1
ATOM 652 O O . GLY A 1 87 ? 1.072 1.147 3.582 1.00 97.44 87 GLY A O 1
ATOM 653 N N . LEU A 1 88 ? 1.199 -0.945 4.420 1.00 98.12 88 LEU A N 1
ATOM 654 C CA . LEU A 1 88 ? 1.438 -1.649 3.164 1.00 98.12 88 LEU A CA 1
ATOM 655 C C . LEU A 1 88 ? 0.428 -2.784 3.038 1.00 98.12 88 LEU A C 1
ATOM 657 O O . LEU A 1 88 ? 0.342 -3.619 3.938 1.00 98.12 88 LEU A O 1
ATOM 661 N N . LEU A 1 89 ? -0.334 -2.800 1.947 1.00 97.50 89 LEU A N 1
ATOM 662 C CA . LEU A 1 89 ? -1.179 -3.929 1.573 1.00 97.50 89 LEU A CA 1
ATOM 663 C C . LEU A 1 89 ? -0.436 -4.719 0.503 1.00 97.50 89 LEU A C 1
ATOM 665 O O . LEU A 1 89 ? -0.162 -4.177 -0.569 1.00 97.50 89 LEU A O 1
ATOM 669 N N . SER A 1 90 ? -0.124 -5.977 0.788 1.00 96.06 90 SER A N 1
ATOM 670 C CA . SER A 1 90 ? 0.573 -6.861 -0.145 1.00 96.06 90 SER A CA 1
ATOM 671 C C . SER A 1 90 ? -0.312 -8.044 -0.499 1.00 96.06 90 SER A C 1
ATOM 673 O O . SER A 1 90 ? -1.037 -8.567 0.344 1.00 96.06 90 SER A O 1
ATOM 675 N N . VAL A 1 91 ? -0.250 -8.472 -1.755 1.00 93.56 91 VAL A N 1
ATOM 676 C CA . VAL A 1 91 ? -0.953 -9.654 -2.249 1.00 93.56 91 VAL A CA 1
ATOM 677 C C . VAL A 1 91 ? 0.076 -10.628 -2.795 1.00 93.56 91 VAL A C 1
ATOM 679 O O . VAL A 1 91 ? 0.858 -10.313 -3.702 1.00 93.56 91 VAL A O 1
ATOM 682 N N . GLU A 1 92 ? 0.076 -11.824 -2.231 1.00 90.75 92 GLU A N 1
ATOM 683 C CA . GLU A 1 92 ? 0.721 -12.990 -2.799 1.00 90.75 92 GLU A CA 1
ATOM 684 C C . GLU A 1 92 ? -0.250 -13.644 -3.780 1.00 90.75 92 GLU A C 1
ATOM 686 O O . GLU A 1 92 ? -1.279 -14.209 -3.403 1.00 90.75 92 GLU A O 1
ATOM 691 N N . VAL A 1 93 ? 0.059 -13.485 -5.064 1.00 82.00 93 VAL A N 1
ATOM 692 C CA . VAL A 1 93 ? -0.752 -14.004 -6.161 1.00 82.00 93 VAL A CA 1
ATOM 693 C C . VAL A 1 93 ? -0.306 -15.432 -6.443 1.00 82.00 93 VAL A C 1
ATOM 695 O O . VAL A 1 93 ? 0.868 -15.662 -6.731 1.00 82.00 93 VAL A O 1
ATOM 698 N N . HIS A 1 94 ? -1.235 -16.384 -6.371 1.00 72.06 94 HIS A N 1
ATOM 699 C CA . HIS A 1 94 ? -0.949 -17.774 -6.721 1.00 72.06 94 HIS A CA 1
ATOM 700 C C . HIS A 1 94 ? -0.584 -17.886 -8.224 1.00 72.06 94 HIS A C 1
ATOM 702 O O . HIS A 1 94 ? -1.245 -17.236 -9.042 1.00 72.06 94 HIS A O 1
ATOM 708 N N . PRO A 1 95 ? 0.415 -18.705 -8.625 1.00 65.12 95 PRO A N 1
ATOM 709 C CA . PRO A 1 95 ? 0.981 -18.743 -9.987 1.00 65.12 95 PRO A CA 1
ATOM 710 C C . PRO A 1 95 ? 0.002 -19.134 -11.104 1.00 65.12 95 PRO A C 1
ATOM 712 O O . PRO A 1 95 ? 0.323 -19.028 -12.281 1.00 65.12 95 PRO A O 1
ATOM 715 N N . SER A 1 96 ? -1.217 -19.550 -10.773 1.00 62.28 96 SER A N 1
ATOM 716 C CA . SER A 1 96 ? -2.259 -19.934 -11.730 1.00 62.28 96 SER A CA 1
ATOM 717 C C . SER A 1 96 ? -2.926 -18.750 -12.457 1.00 62.28 96 SER A C 1
ATOM 719 O O . SER A 1 96 ? -4.069 -18.883 -12.895 1.00 62.28 96 SER A O 1
ATOM 721 N N . MET A 1 97 ? -2.285 -17.579 -12.545 1.00 67.94 97 MET A N 1
ATOM 722 C CA . MET A 1 97 ? -2.850 -16.391 -13.193 1.00 67.94 97 MET A CA 1
ATOM 723 C C . MET A 1 97 ? -2.362 -16.277 -14.647 1.00 67.94 97 MET A C 1
ATOM 725 O O . MET A 1 97 ? -1.175 -16.046 -14.857 1.00 67.94 97 MET A O 1
ATOM 729 N N . PRO A 1 98 ? -3.250 -16.400 -15.654 1.00 69.00 98 PRO A N 1
ATOM 730 C CA . PRO A 1 98 ? -2.870 -16.207 -17.052 1.00 69.00 98 PRO A CA 1
ATOM 731 C C . PRO A 1 98 ? -2.388 -14.779 -17.328 1.00 69.00 98 PRO A C 1
ATOM 733 O O . PRO A 1 98 ? -2.905 -13.825 -16.735 1.00 69.00 98 PRO A O 1
ATOM 736 N N . GLU A 1 99 ? -1.457 -14.633 -18.271 1.00 72.88 99 GLU A N 1
ATOM 737 C CA . GLU A 1 99 ? -0.989 -13.333 -18.760 1.00 72.88 99 GLU A CA 1
ATOM 738 C C . GLU A 1 99 ? -2.151 -12.447 -19.241 1.00 72.88 99 GLU A C 1
ATOM 740 O O . GLU A 1 99 ? -3.165 -12.930 -19.750 1.00 72.88 99 GLU A O 1
ATOM 745 N N . GLY A 1 100 ? -2.030 -11.131 -19.046 1.00 70.00 100 GLY A N 1
ATOM 746 C CA . GLY A 1 100 ? -3.035 -10.146 -19.461 1.00 70.00 100 GLY A CA 1
ATOM 747 C C . GLY A 1 100 ? -4.298 -10.113 -18.596 1.00 70.00 100 GLY A C 1
ATOM 748 O O . GLY A 1 100 ? -5.087 -9.171 -18.692 1.00 70.00 100 GLY A O 1
ATOM 749 N N . ARG A 1 101 ? -4.496 -11.091 -17.704 1.00 79.00 101 ARG A N 1
ATOM 750 C CA . ARG A 1 101 ? -5.588 -11.048 -16.732 1.00 79.00 101 ARG A CA 1
ATOM 751 C C . ARG A 1 101 ? -5.324 -9.943 -15.714 1.00 79.00 101 ARG A C 1
ATOM 753 O O . ARG A 1 101 ? -4.184 -9.673 -15.341 1.00 79.00 101 ARG A O 1
ATOM 760 N N . SER A 1 102 ? -6.393 -9.331 -15.226 1.00 84.00 102 SER A N 1
ATOM 761 C CA . SER A 1 102 ? -6.324 -8.363 -14.141 1.00 84.00 102 SER A CA 1
ATOM 762 C C . SER A 1 102 ? -7.210 -8.777 -12.975 1.00 84.00 102 SER A C 1
ATOM 764 O O . SER A 1 102 ? -8.243 -9.430 -13.147 1.00 84.00 102 SER A O 1
ATOM 766 N N . PHE A 1 103 ? -6.789 -8.398 -11.774 1.00 85.50 103 PHE A N 1
ATOM 767 C CA . PHE A 1 103 ? -7.640 -8.396 -10.597 1.00 85.50 103 PHE A CA 1
ATOM 768 C C . PHE A 1 103 ? -7.622 -7.022 -9.949 1.00 85.50 103 PHE A C 1
ATOM 770 O O . PHE A 1 103 ? -6.687 -6.240 -10.105 1.00 85.50 103 PHE A O 1
ATOM 777 N N . MET A 1 104 ? -8.689 -6.717 -9.231 1.00 87.25 104 MET A N 1
ATOM 778 C CA . MET A 1 104 ? -8.918 -5.411 -8.646 1.00 87.25 104 MET A CA 1
ATOM 779 C C . MET A 1 104 ? -9.114 -5.553 -7.146 1.00 87.25 104 MET A C 1
ATOM 781 O O . MET A 1 104 ? -9.836 -6.437 -6.675 1.00 87.25 104 MET A O 1
ATOM 785 N N . VAL A 1 105 ? -8.467 -4.654 -6.417 1.00 91.62 105 VAL A N 1
ATOM 786 C CA . VAL A 1 105 ? -8.525 -4.568 -4.965 1.00 91.62 105 VAL A CA 1
ATOM 787 C C . VAL A 1 105 ? -9.167 -3.239 -4.617 1.00 91.62 105 VAL A C 1
ATOM 789 O O . VAL A 1 105 ? -8.633 -2.185 -4.965 1.00 91.62 105 VAL A O 1
ATOM 792 N N . SER A 1 106 ? -10.315 -3.280 -3.947 1.00 94.12 106 SER A N 1
ATOM 793 C CA . SER A 1 106 ? -10.995 -2.074 -3.474 1.00 94.12 106 SER A CA 1
ATOM 794 C C . SER A 1 106 ? -10.967 -2.055 -1.954 1.00 94.12 106 SER A C 1
ATOM 796 O O . SER A 1 106 ? -11.392 -3.011 -1.305 1.00 94.12 106 SER A O 1
ATOM 798 N N . VAL A 1 107 ? -10.489 -0.953 -1.390 1.00 95.38 107 VAL A N 1
ATOM 799 C CA . VAL A 1 107 ? -10.327 -0.760 0.050 1.00 95.38 107 VAL A CA 1
ATOM 800 C C . VAL A 1 107 ? -11.182 0.423 0.482 1.00 95.38 107 VAL A C 1
ATOM 802 O O . VAL A 1 107 ? -11.154 1.482 -0.143 1.00 95.38 107 VAL A O 1
ATOM 805 N N . ARG A 1 108 ? -11.961 0.251 1.550 1.00 97.00 108 ARG A N 1
ATOM 806 C CA . ARG A 1 108 ? -12.860 1.267 2.107 1.00 97.00 108 ARG A CA 1
ATOM 807 C C . ARG A 1 108 ? -12.711 1.312 3.620 1.00 97.00 108 ARG A C 1
ATOM 809 O O . ARG A 1 108 ? -12.866 0.291 4.276 1.00 97.00 108 ARG A O 1
ATOM 816 N N . GLN A 1 109 ? -12.456 2.485 4.182 1.00 96.00 109 GLN A N 1
ATOM 817 C CA . GLN A 1 109 ? -12.505 2.696 5.625 1.00 96.00 109 GLN A CA 1
ATOM 818 C C . GLN A 1 109 ? -13.914 3.137 6.027 1.00 96.00 109 GLN A C 1
ATOM 820 O O . GLN A 1 109 ? -14.409 4.156 5.546 1.00 96.00 109 GLN A O 1
ATOM 825 N N . LEU A 1 110 ? -14.541 2.378 6.919 1.00 95.62 110 LEU A N 1
ATOM 826 C CA . LEU A 1 110 ? -15.879 2.621 7.443 1.00 95.62 110 LEU A CA 1
ATOM 827 C C . LEU A 1 110 ? -15.780 3.026 8.912 1.00 95.62 110 LEU A C 1
ATOM 829 O O . LEU A 1 110 ? -15.326 2.222 9.726 1.00 95.62 110 LEU A O 1
ATOM 833 N N . ASN A 1 111 ? -16.223 4.230 9.260 1.00 92.69 111 ASN A N 1
ATOM 834 C CA . ASN A 1 111 ? -16.285 4.666 10.651 1.00 92.69 111 ASN A CA 1
ATOM 835 C C . ASN A 1 111 ? -17.629 4.304 11.293 1.00 92.69 111 ASN A C 1
ATOM 837 O O . ASN A 1 111 ? -18.636 4.167 10.596 1.00 92.69 111 ASN A O 1
ATOM 841 N N . GLN A 1 112 ? -17.643 4.100 12.611 1.00 87.44 112 GLN A N 1
ATOM 842 C CA . GLN A 1 112 ? -18.882 3.893 13.364 1.00 87.44 112 GLN A CA 1
ATOM 843 C C . GLN A 1 112 ? -19.386 5.243 13.882 1.00 87.44 112 GLN A C 1
ATOM 845 O O . GLN A 1 112 ? -18.705 5.912 14.658 1.00 87.44 112 GLN A O 1
ATOM 850 N N . VAL A 1 113 ? -20.593 5.631 13.477 1.00 85.31 113 VAL A N 1
ATOM 851 C CA . VAL A 1 113 ? -21.250 6.865 13.923 1.00 85.31 113 VAL A CA 1
ATOM 852 C C . VAL A 1 113 ? -22.493 6.499 14.721 1.00 85.31 113 VAL A C 1
ATOM 854 O O . VAL A 1 113 ? -23.232 5.591 14.344 1.00 85.31 113 VAL A O 1
ATOM 857 N N . SER A 1 114 ? -22.727 7.209 15.822 1.00 83.00 114 SER A N 1
ATOM 858 C CA . SER A 1 114 ? -23.917 7.044 16.654 1.00 83.00 114 SER A CA 1
ATOM 859 C C . SER A 1 114 ? -24.568 8.395 16.910 1.00 83.00 114 SER A C 1
ATOM 861 O O . SER A 1 114 ? -23.875 9.383 17.156 1.00 83.00 114 SER A O 1
ATOM 863 N N . ALA A 1 115 ? -25.897 8.432 16.898 1.00 80.12 115 ALA A N 1
ATOM 864 C CA . ALA A 1 115 ? -26.675 9.606 17.269 1.00 80.12 115 ALA A CA 1
ATOM 865 C C . ALA A 1 115 ? -27.789 9.225 18.245 1.00 80.12 115 ALA A C 1
ATOM 867 O O . ALA A 1 115 ? -28.324 8.117 18.219 1.00 80.12 115 ALA A O 1
ATOM 868 N N . THR A 1 116 ? -28.124 10.163 19.126 1.00 79.31 116 THR A N 1
ATOM 869 C CA . THR A 1 116 ? -29.279 10.055 20.017 1.00 79.31 116 THR A CA 1
ATOM 870 C C . THR A 1 116 ? -30.462 10.773 19.385 1.00 79.31 116 THR A C 1
ATOM 872 O O . THR A 1 116 ? -30.346 11.925 18.959 1.00 79.31 116 THR A O 1
ATOM 875 N N . ALA A 1 117 ? -31.609 10.097 19.314 1.00 73.75 117 ALA A N 1
ATOM 876 C CA . ALA A 1 117 ? -32.847 10.725 18.884 1.00 73.75 117 ALA A CA 1
ATOM 877 C C . ALA A 1 117 ? -33.184 11.887 19.833 1.00 73.75 117 ALA A C 1
ATOM 879 O O . ALA A 1 117 ? -33.169 11.739 21.059 1.00 73.75 117 ALA A O 1
ATOM 880 N N . ARG A 1 118 ? -33.469 13.066 19.269 1.00 65.62 118 ARG A N 1
ATOM 881 C CA . ARG A 1 118 ? -33.974 14.194 20.057 1.00 65.62 118 ARG A CA 1
ATOM 882 C C . ARG A 1 118 ? -35.397 13.857 20.487 1.00 65.62 118 ARG A C 1
ATOM 884 O O . ARG A 1 118 ? -36.258 13.655 19.638 1.00 65.62 118 ARG A O 1
ATOM 891 N N . THR A 1 119 ? -35.650 13.821 21.791 1.00 60.94 119 THR A N 1
ATOM 892 C CA . THR A 1 119 ? -37.023 13.806 22.302 1.00 60.94 119 THR A CA 1
ATOM 893 C C . THR A 1 119 ? -37.715 15.103 21.874 1.00 60.94 119 THR A C 1
ATOM 895 O O . THR A 1 119 ? -37.118 16.170 22.065 1.00 60.94 119 THR A O 1
ATOM 898 N N . PRO A 1 120 ? -38.936 15.049 21.310 1.00 67.38 120 PRO A N 1
ATOM 899 C CA . PRO A 1 120 ? -39.724 16.249 21.062 1.00 67.38 120 PRO A CA 1
ATOM 900 C C . PRO A 1 120 ? -39.853 17.063 22.360 1.00 67.38 120 PRO A C 1
ATOM 902 O O . PRO A 1 120 ? -39.978 16.457 23.431 1.00 67.38 120 PRO A O 1
ATOM 905 N N . PRO A 1 121 ? -39.804 18.408 22.308 1.00 71.12 121 PRO A N 1
ATOM 906 C CA . PRO A 1 121 ? -40.132 19.214 23.478 1.00 71.12 121 PRO A CA 1
ATOM 907 C C . PRO A 1 121 ? -41.542 18.840 23.965 1.00 71.12 121 PRO A C 1
ATOM 909 O O . PRO A 1 121 ? -42.406 18.546 23.131 1.00 71.12 121 PRO A O 1
ATOM 912 N N . PRO A 1 122 ? -41.783 18.807 25.289 1.00 75.06 122 PRO A N 1
ATOM 913 C CA . PRO A 1 122 ? -43.106 18.493 25.807 1.00 75.06 122 PRO A CA 1
ATOM 914 C C . PRO A 1 122 ? -44.134 19.472 25.217 1.00 75.06 122 PRO A C 1
ATOM 916 O O . PRO A 1 122 ? -43.815 20.657 25.058 1.00 75.06 122 PRO A O 1
ATOM 919 N N . PRO A 1 123 ? -45.348 19.005 24.869 1.00 74.25 123 PRO A N 1
ATOM 920 C CA . PRO A 1 123 ? -46.411 19.898 24.430 1.00 74.25 123 PRO A CA 1
ATOM 921 C C . PRO A 1 123 ? -46.663 20.976 25.502 1.00 74.25 123 PRO A C 1
ATOM 923 O O . PRO A 1 123 ? -46.491 20.696 26.694 1.00 74.25 123 PRO A O 1
ATOM 926 N N . PRO A 1 124 ? -47.046 22.208 25.110 1.00 73.81 124 PRO A N 1
ATOM 927 C CA . PRO A 1 124 ? -47.401 23.252 26.066 1.00 73.81 124 PRO A CA 1
ATOM 928 C C . PRO A 1 124 ? -48.470 22.730 27.039 1.00 73.81 124 PRO A C 1
ATOM 930 O O . PRO A 1 124 ? -49.323 21.939 26.625 1.00 73.81 124 PRO A O 1
ATOM 933 N N . PRO A 1 125 ? -48.426 23.126 28.325 1.00 66.56 125 PRO A N 1
ATOM 934 C CA . PRO A 1 125 ? -49.319 22.578 29.336 1.00 66.56 125 PRO A CA 1
ATOM 935 C C . PRO A 1 125 ? -50.779 22.795 28.928 1.00 66.56 125 PRO A C 1
ATOM 937 O O . PRO A 1 125 ? -51.250 23.928 28.839 1.00 66.56 125 PRO A O 1
ATOM 940 N N . ALA A 1 126 ? -51.495 21.699 28.673 1.00 63.94 126 ALA A N 1
ATOM 941 C CA . ALA A 1 126 ? -52.947 21.724 28.582 1.00 63.94 126 ALA A CA 1
ATOM 942 C C . ALA A 1 126 ? -53.527 22.071 29.970 1.00 63.94 126 ALA A C 1
ATOM 944 O O . ALA A 1 126 ? -52.939 21.676 30.984 1.00 63.94 126 ALA A O 1
ATOM 945 N N . PRO A 1 127 ? -54.655 22.803 30.046 1.00 53.28 127 PRO A N 1
ATOM 946 C CA . PRO A 1 127 ? -55.301 23.127 31.315 1.00 53.28 127 PRO A CA 1
ATOM 947 C C . PRO A 1 127 ? -55.549 21.850 32.128 1.00 53.28 127 PRO A C 1
ATOM 949 O O . PRO A 1 127 ? -56.056 20.854 31.612 1.00 53.28 127 PRO A O 1
ATOM 952 N N . GLN A 1 128 ? -55.119 21.874 33.390 1.00 50.28 128 GLN A N 1
ATOM 953 C CA . GLN A 1 128 ? -55.071 20.707 34.265 1.00 50.28 128 GLN A CA 1
ATOM 954 C C . GLN A 1 128 ? -56.474 20.138 34.508 1.00 50.28 128 GLN A C 1
ATOM 956 O O . GLN A 1 128 ? -57.265 20.711 35.251 1.00 50.28 128 GLN A O 1
ATOM 961 N N . VAL A 1 129 ? -56.747 18.965 33.938 1.00 50.41 129 VAL A N 1
ATOM 962 C CA . VAL A 1 129 ? -57.769 18.049 34.450 1.00 50.41 129 VAL A CA 1
ATOM 963 C C . VAL A 1 129 ? -57.023 16.848 35.015 1.00 50.41 129 VAL A C 1
ATOM 965 O O . VAL A 1 129 ? -56.367 16.098 34.294 1.00 50.41 129 VAL A O 1
ATOM 968 N N . SER A 1 130 ? -57.053 16.723 36.337 1.00 46.34 130 SER A N 1
ATOM 969 C CA . SER A 1 130 ? -56.377 15.679 37.096 1.00 46.34 130 SER A CA 1
ATOM 970 C C . SER A 1 130 ? -57.039 14.323 36.858 1.00 46.34 130 SER A C 1
ATOM 972 O O . SER A 1 130 ? -58.067 13.999 37.446 1.00 46.34 130 SER A O 1
ATOM 974 N N . VAL A 1 131 ? -56.404 13.484 36.042 1.00 44.88 131 VAL A N 1
ATOM 975 C CA . VAL A 1 131 ? -56.641 12.039 36.067 1.00 44.88 131 VAL A CA 1
ATOM 976 C C . VAL A 1 131 ? -55.313 11.363 36.359 1.00 44.88 131 VAL A C 1
ATOM 978 O O . VAL A 1 131 ? -54.375 11.414 35.565 1.00 44.88 131 VAL A O 1
ATOM 981 N N . ALA A 1 132 ? -55.222 10.764 37.545 1.00 46.88 132 ALA A N 1
ATOM 982 C CA . ALA A 1 132 ? -54.075 9.982 37.966 1.00 46.88 132 ALA A CA 1
ATOM 983 C C . ALA A 1 132 ? -53.942 8.752 37.060 1.00 46.88 132 ALA A C 1
ATOM 985 O O . ALA A 1 132 ? -54.663 7.768 37.214 1.00 46.88 132 ALA A O 1
ATOM 986 N N . LYS A 1 133 ? -53.000 8.803 36.119 1.00 42.09 133 LYS A N 1
ATOM 987 C CA . LYS A 1 133 ? -52.510 7.620 35.421 1.00 42.09 133 LYS A CA 1
ATOM 988 C C . LYS A 1 133 ? -50.999 7.581 35.566 1.00 42.09 133 LYS A C 1
ATOM 990 O O . LYS A 1 133 ? -50.287 8.461 35.090 1.00 42.09 133 LYS A O 1
ATOM 995 N N . ALA A 1 134 ? -50.526 6.569 36.284 1.00 48.94 134 ALA A N 1
ATOM 996 C CA . ALA A 1 134 ? -49.116 6.254 36.403 1.00 48.94 134 ALA A CA 1
ATOM 997 C C . ALA A 1 134 ? -48.594 5.806 35.031 1.00 48.94 134 ALA A C 1
ATOM 999 O O . ALA A 1 134 ? -48.661 4.632 34.680 1.00 48.94 134 ALA A O 1
ATOM 1000 N N . GLU A 1 135 ? -48.090 6.746 34.239 1.00 41.06 135 GLU A N 1
ATOM 1001 C CA . GLU A 1 135 ? -47.311 6.435 33.048 1.00 41.06 135 GLU A CA 1
ATOM 1002 C C . GLU A 1 135 ? -45.832 6.524 33.415 1.00 41.06 135 GLU A C 1
ATOM 1004 O O . GLU A 1 135 ? -45.221 7.590 33.461 1.00 41.06 135 GLU A O 1
ATOM 1009 N N . SER A 1 136 ? -45.247 5.356 33.694 1.00 43.41 136 SER A N 1
ATOM 1010 C CA . SER A 1 136 ? -43.807 5.138 33.556 1.00 43.41 136 SER A CA 1
ATOM 1011 C C . SER A 1 136 ? -43.430 5.354 32.089 1.00 43.41 136 SER A C 1
ATOM 1013 O O . SER A 1 136 ? -43.277 4.407 31.319 1.00 43.41 136 SER A O 1
ATOM 1015 N N . ALA A 1 137 ? -43.285 6.613 31.685 1.00 42.94 137 ALA A N 1
ATOM 1016 C CA . ALA A 1 137 ? -42.627 6.967 30.444 1.00 42.94 137 ALA A CA 1
ATOM 1017 C C . ALA A 1 137 ? -41.131 6.683 30.625 1.00 42.94 137 ALA A C 1
ATOM 1019 O O . ALA A 1 137 ? -40.352 7.540 31.045 1.00 42.94 137 ALA A O 1
ATOM 1020 N N . ARG A 1 138 ? -40.713 5.447 30.324 1.00 42.50 138 ARG A N 1
ATOM 1021 C CA . ARG A 1 138 ? -39.313 5.158 30.003 1.00 42.50 138 ARG A CA 1
ATOM 1022 C C . ARG A 1 138 ? -38.968 5.962 28.753 1.00 42.50 138 ARG A C 1
ATOM 1024 O O . ARG A 1 138 ? -39.098 5.479 27.637 1.00 42.50 138 ARG A O 1
ATOM 1031 N N . SER A 1 139 ? -38.524 7.198 28.951 1.00 51.31 139 SER A N 1
ATOM 1032 C CA . SER A 1 139 ? -37.782 7.956 27.950 1.00 51.31 139 SER A CA 1
ATOM 1033 C C . SER A 1 139 ? -36.402 7.310 27.814 1.00 51.31 139 SER A C 1
ATOM 1035 O O . SER A 1 139 ? -35.396 7.801 28.325 1.00 51.31 139 SER A O 1
ATOM 1037 N N . SER A 1 140 ? -36.346 6.127 27.200 1.00 54.19 140 SER A N 1
ATOM 1038 C CA . SER A 1 140 ? -35.086 5.616 26.683 1.00 54.19 140 SER A CA 1
ATOM 1039 C C . SER A 1 140 ? -34.735 6.496 25.495 1.00 54.19 140 SER A C 1
ATOM 1041 O O . SER A 1 140 ? -35.401 6.431 24.466 1.00 54.19 140 SER A O 1
ATOM 1043 N N . LYS A 1 141 ? -33.713 7.345 25.642 1.00 60.97 141 LYS A N 1
ATOM 1044 C CA . LYS A 1 141 ? -33.086 8.016 24.499 1.00 60.97 141 LYS A CA 1
ATOM 1045 C C . LYS A 1 141 ? -32.649 6.931 23.517 1.00 60.97 141 LYS A C 1
ATOM 1047 O O . LYS A 1 141 ? -31.635 6.271 23.747 1.00 60.97 141 LYS A O 1
ATOM 1052 N N . GLU A 1 142 ? -33.428 6.712 22.462 1.00 72.50 142 GLU A N 1
ATOM 1053 C CA . GLU A 1 142 ? -33.071 5.750 21.429 1.00 72.50 142 GLU A CA 1
ATOM 1054 C C . GLU A 1 142 ? -31.774 6.221 20.779 1.00 72.50 142 GLU A C 1
ATOM 1056 O O . GLU A 1 142 ? -31.681 7.312 20.209 1.00 72.50 142 GLU A O 1
ATOM 1061 N N . THR A 1 143 ? -30.732 5.417 20.958 1.00 75.81 143 THR A N 1
ATOM 1062 C CA . THR A 1 143 ? -29.436 5.639 20.330 1.00 75.81 143 THR A CA 1
ATOM 1063 C C . THR A 1 143 ? -29.367 4.710 19.136 1.00 75.81 143 THR A C 1
ATOM 1065 O O . THR A 1 143 ? -29.484 3.497 19.296 1.00 75.81 143 THR A O 1
ATOM 1068 N N . PHE A 1 144 ? -29.184 5.268 17.947 1.00 82.00 144 PHE A N 1
ATOM 1069 C CA . PHE A 1 144 ? -28.982 4.495 16.728 1.00 82.00 144 PHE A CA 1
ATOM 1070 C C . PHE A 1 144 ? -27.544 4.669 16.250 1.00 82.00 144 PHE A C 1
ATOM 1072 O O . PHE A 1 144 ? -26.928 5.716 16.461 1.00 82.00 144 PHE A O 1
ATOM 1079 N N . SER A 1 145 ? -26.999 3.626 15.627 1.00 83.56 145 SER A N 1
ATOM 1080 C CA . SER A 1 145 ? -25.636 3.636 15.098 1.00 83.56 145 SER A CA 1
ATOM 1081 C C . SER A 1 145 ? -25.597 3.091 13.676 1.00 83.56 145 SER A C 1
ATOM 1083 O O . SER A 1 145 ? -26.360 2.189 13.333 1.00 83.56 145 SER A O 1
ATOM 1085 N N . TRP A 1 146 ? -24.729 3.658 12.844 1.00 88.94 146 TRP A N 1
ATOM 1086 C CA . TRP A 1 146 ? -24.530 3.272 11.450 1.00 88.94 146 TRP A CA 1
ATOM 1087 C C . TRP A 1 146 ? -23.051 3.380 11.075 1.00 88.94 146 TRP A C 1
ATOM 1089 O O . TRP A 1 146 ? -22.248 3.963 11.806 1.00 88.94 146 TRP A O 1
ATOM 1099 N N . ARG A 1 147 ? -22.683 2.813 9.921 1.00 91.06 147 ARG A N 1
ATOM 1100 C CA . ARG A 1 147 ? -21.334 2.951 9.365 1.00 91.06 147 ARG A CA 1
ATOM 1101 C C . ARG A 1 147 ? -21.317 3.979 8.244 1.00 91.06 147 ARG A C 1
ATOM 1103 O O . ARG A 1 147 ? -22.129 3.884 7.326 1.00 91.06 147 ARG A O 1
ATOM 1110 N N . GLN A 1 148 ? -20.390 4.929 8.294 1.00 92.50 148 GLN A N 1
ATOM 1111 C CA . GLN A 1 148 ? -20.194 5.924 7.240 1.00 92.50 148 GLN A CA 1
ATOM 1112 C C . GLN A 1 148 ? -18.831 5.721 6.559 1.00 92.50 148 GLN A C 1
ATOM 1114 O O . GLN A 1 148 ? -17.842 5.330 7.176 1.00 92.50 148 GLN A O 1
ATOM 1119 N N . LEU A 1 149 ? -18.780 5.937 5.241 1.00 94.12 149 LEU A N 1
ATOM 1120 C CA . LEU A 1 149 ? -17.540 5.839 4.473 1.00 94.12 149 LEU A CA 1
ATOM 1121 C C . LEU A 1 149 ? -16.644 7.045 4.780 1.00 94.12 149 LEU A C 1
ATOM 1123 O O . LEU A 1 149 ? -17.045 8.185 4.566 1.00 94.12 149 LEU A O 1
ATOM 1127 N N . GLN A 1 150 ? -15.424 6.784 5.243 1.00 90.12 150 GLN A N 1
ATOM 1128 C CA . GLN A 1 150 ? -14.450 7.813 5.613 1.00 90.12 150 GLN A CA 1
ATOM 1129 C C . GLN A 1 150 ? -13.352 8.012 4.562 1.00 90.12 150 GLN A C 1
ATOM 1131 O O . GLN A 1 150 ? -12.777 9.093 4.456 1.00 90.12 150 GLN A O 1
ATOM 1136 N N . GLY A 1 151 ? -13.045 6.970 3.795 1.00 88.38 151 GLY A N 1
ATOM 1137 C CA . GLY A 1 151 ? -12.048 7.006 2.731 1.00 88.38 151 GLY A CA 1
ATOM 1138 C C . GLY A 1 151 ? -12.076 5.719 1.922 1.00 88.38 151 GLY A C 1
ATOM 1139 O O . GLY A 1 151 ? -12.500 4.676 2.424 1.00 88.38 151 GLY A O 1
ATOM 1140 N N . ALA A 1 152 ? -11.648 5.791 0.666 1.00 92.56 152 ALA A N 1
ATOM 1141 C CA . ALA A 1 152 ? -11.573 4.635 -0.210 1.00 92.56 152 ALA A CA 1
ATOM 1142 C C . ALA A 1 152 ? -10.466 4.806 -1.246 1.00 92.56 152 ALA A C 1
ATOM 1144 O O . ALA A 1 152 ? -10.193 5.919 -1.690 1.00 92.56 152 ALA A O 1
ATOM 1145 N N . PHE A 1 153 ? -9.876 3.692 -1.657 1.00 89.56 153 PHE A N 1
ATOM 1146 C CA . PHE A 1 153 ? -9.020 3.631 -2.831 1.00 89.56 153 PHE A CA 1
ATOM 1147 C C . PHE A 1 153 ? -9.205 2.288 -3.528 1.00 89.56 153 PHE A C 1
ATOM 1149 O O . PHE A 1 153 ? -9.722 1.322 -2.959 1.00 89.56 153 PHE A O 1
ATOM 1156 N N . GLN A 1 154 ? -8.800 2.239 -4.787 1.00 90.88 154 GLN A N 1
ATOM 1157 C CA . GLN A 1 154 ? -8.856 1.036 -5.592 1.00 90.88 154 GLN A CA 1
ATOM 1158 C C . GLN A 1 154 ? -7.631 0.988 -6.488 1.00 90.88 154 GLN A C 1
ATOM 1160 O O . GLN A 1 154 ? -7.247 2.006 -7.058 1.00 90.88 154 GLN A O 1
ATOM 1165 N N . TYR A 1 155 ? -7.051 -0.196 -6.634 1.00 82.75 155 TYR A N 1
ATOM 1166 C CA . TYR A 1 155 ? -5.986 -0.429 -7.595 1.00 82.75 155 TYR A CA 1
ATOM 1167 C C . TYR A 1 155 ? -6.213 -1.739 -8.340 1.00 82.75 155 TYR A C 1
ATOM 1169 O O . TYR A 1 155 ? -6.861 -2.668 -7.848 1.00 82.75 155 TYR A O 1
ATOM 1177 N N . THR A 1 156 ? -5.683 -1.777 -9.555 1.00 84.75 156 THR A N 1
ATOM 1178 C CA . THR A 1 156 ? -5.762 -2.924 -10.451 1.00 84.75 156 THR A CA 1
ATOM 1179 C C . THR A 1 156 ? -4.375 -3.509 -10.602 1.00 84.75 156 THR A C 1
ATOM 1181 O O . THR A 1 156 ? -3.405 -2.787 -10.826 1.00 84.75 156 THR A O 1
ATOM 1184 N N . VAL A 1 157 ? -4.296 -4.823 -10.481 1.00 82.62 157 VAL A N 1
ATOM 1185 C CA . VAL A 1 157 ? -3.087 -5.596 -10.692 1.00 82.62 157 VAL A CA 1
ATOM 1186 C C . VAL A 1 157 ? -3.267 -6.401 -11.965 1.00 82.62 157 VAL A C 1
ATOM 1188 O O . VAL A 1 157 ? -4.191 -7.206 -12.064 1.00 82.62 157 VAL A O 1
ATOM 1191 N N . THR A 1 158 ? -2.383 -6.178 -12.929 1.00 83.19 158 THR A N 1
ATOM 1192 C CA . THR A 1 158 ? -2.404 -6.861 -14.224 1.00 83.19 158 THR A CA 1
ATOM 1193 C C . THR A 1 158 ? -1.217 -7.805 -14.311 1.00 83.19 158 THR A C 1
ATOM 1195 O O . THR A 1 158 ? -0.086 -7.391 -14.057 1.00 83.19 158 THR A O 1
ATOM 1198 N N . ALA A 1 159 ? -1.470 -9.060 -14.681 1.00 80.62 159 ALA A N 1
ATOM 1199 C CA . ALA A 1 159 ? -0.421 -10.015 -15.000 1.00 80.62 159 ALA A CA 1
ATOM 1200 C C . ALA A 1 159 ? 0.278 -9.572 -16.290 1.00 80.62 159 ALA A C 1
ATOM 1202 O O . ALA A 1 159 ? -0.359 -9.428 -17.336 1.00 80.62 159 ALA A O 1
ATOM 1203 N N . LYS A 1 160 ? 1.584 -9.330 -16.198 1.00 77.19 160 LYS A N 1
ATOM 1204 C CA . LYS A 1 160 ? 2.427 -8.887 -17.310 1.00 77.19 160 LYS A CA 1
ATOM 1205 C C . LYS A 1 160 ? 3.469 -9.961 -17.623 1.00 77.19 160 LYS A C 1
ATOM 1207 O O . LYS A 1 160 ? 3.840 -10.687 -16.704 1.00 77.19 160 LYS A O 1
ATOM 1212 N N . PRO A 1 161 ? 3.976 -10.020 -18.865 1.00 80.94 161 PRO A N 1
ATOM 1213 C CA . PRO A 1 161 ? 5.122 -10.859 -19.191 1.00 80.94 161 PRO A CA 1
ATOM 1214 C C . PRO A 1 161 ? 6.328 -10.500 -18.319 1.00 80.94 161 PRO A C 1
ATOM 1216 O O . PRO A 1 161 ? 6.581 -9.314 -18.081 1.00 80.94 161 PRO A O 1
ATOM 1219 N N . ASP A 1 162 ? 7.110 -11.501 -17.919 1.00 82.50 162 ASP A N 1
ATOM 1220 C CA . ASP A 1 162 ? 8.217 -11.345 -16.965 1.00 82.50 162 ASP A CA 1
ATOM 1221 C C . ASP A 1 162 ? 9.193 -10.230 -17.344 1.00 82.50 162 ASP A C 1
ATOM 1223 O O . ASP A 1 162 ? 9.599 -9.456 -16.488 1.00 82.50 162 ASP A O 1
ATOM 1227 N N . LYS A 1 163 ? 9.525 -10.076 -18.632 1.00 82.12 163 LYS A N 1
ATOM 1228 C CA . LYS A 1 163 ? 10.438 -9.016 -19.099 1.00 82.12 163 LYS A CA 1
ATOM 1229 C C . LYS A 1 163 ? 9.886 -7.604 -18.889 1.00 82.12 163 LYS A C 1
ATOM 1231 O O . LYS A 1 163 ? 10.647 -6.695 -18.570 1.00 82.12 163 LYS A O 1
ATOM 1236 N N . VAL A 1 164 ? 8.581 -7.422 -19.096 1.00 81.00 164 VAL A N 1
ATOM 1237 C CA . VAL A 1 164 ? 7.905 -6.128 -18.907 1.00 81.00 164 VAL A CA 1
ATOM 1238 C C . VAL A 1 164 ? 7.738 -5.853 -17.419 1.00 81.00 164 VAL A C 1
ATOM 1240 O O . VAL A 1 164 ? 7.998 -4.748 -16.958 1.00 81.00 164 VAL A O 1
ATOM 1243 N N . LEU A 1 165 ? 7.345 -6.872 -16.653 1.00 83.31 165 LEU A N 1
ATOM 1244 C CA . LEU A 1 165 ? 7.244 -6.752 -15.207 1.00 83.31 165 LEU A CA 1
ATOM 1245 C C . LEU A 1 165 ? 8.610 -6.416 -14.595 1.00 83.31 165 LEU A C 1
ATOM 1247 O O . LEU A 1 165 ? 8.696 -5.500 -13.783 1.00 83.31 165 LEU A O 1
ATOM 1251 N N . LEU A 1 166 ? 9.669 -7.111 -15.016 1.00 88.06 166 LEU A N 1
ATOM 1252 C CA . LEU A 1 166 ? 11.032 -6.919 -14.532 1.00 88.06 166 LEU A CA 1
ATOM 1253 C C . LEU A 1 166 ? 11.496 -5.481 -14.743 1.00 88.06 166 LEU A C 1
ATOM 1255 O O . LEU A 1 166 ? 11.920 -4.860 -13.777 1.00 88.06 166 LEU A O 1
ATOM 1259 N N . SER A 1 167 ? 11.371 -4.929 -15.952 1.00 85.25 167 SER A N 1
ATOM 1260 C CA . SER A 1 167 ? 11.833 -3.562 -16.218 1.00 85.25 167 SER A CA 1
ATOM 1261 C C . SER A 1 167 ? 11.106 -2.527 -15.352 1.00 85.25 167 SER A C 1
ATOM 1263 O O . SER A 1 167 ? 11.735 -1.616 -14.815 1.00 85.25 167 SER A O 1
ATOM 1265 N N . GLU A 1 168 ? 9.800 -2.686 -15.131 1.00 85.50 168 GLU A N 1
ATOM 1266 C CA . GLU A 1 168 ? 9.035 -1.831 -14.219 1.00 85.50 168 GLU A CA 1
ATOM 1267 C C . GLU A 1 168 ? 9.485 -1.985 -12.762 1.00 85.50 168 GLU A C 1
ATOM 1269 O O . GLU A 1 168 ? 9.635 -0.987 -12.050 1.00 85.50 168 GLU A O 1
ATOM 1274 N N . GLN A 1 169 ? 9.729 -3.220 -12.313 1.00 90.69 169 GLN A N 1
ATOM 1275 C CA . GLN A 1 169 ? 10.177 -3.477 -10.946 1.00 90.69 169 GLN A CA 1
ATOM 1276 C C . GLN A 1 169 ? 11.616 -3.000 -10.706 1.00 90.69 169 GLN A C 1
ATOM 1278 O O . GLN A 1 169 ? 11.887 -2.455 -9.640 1.00 90.69 169 GLN A O 1
ATOM 1283 N N . GLU A 1 170 ? 12.527 -3.127 -11.675 1.00 90.94 170 GLU A N 1
ATOM 1284 C CA . GLU A 1 170 ? 13.896 -2.599 -11.585 1.00 90.94 170 GLU A CA 1
ATOM 1285 C C . GLU A 1 170 ? 13.871 -1.070 -11.394 1.00 90.94 170 GLU A C 1
ATOM 1287 O O . GLU A 1 170 ? 14.536 -0.540 -10.497 1.00 90.94 170 GLU A O 1
ATOM 1292 N N . ARG A 1 171 ? 13.043 -0.356 -12.176 1.00 89.69 171 ARG A N 1
ATOM 1293 C CA . ARG A 1 171 ? 12.853 1.100 -12.031 1.00 89.69 171 ARG A CA 1
ATOM 1294 C C . ARG A 1 171 ? 12.286 1.467 -10.662 1.00 89.69 171 ARG A C 1
ATOM 1296 O O . ARG A 1 171 ? 12.755 2.414 -10.025 1.00 89.69 171 ARG A O 1
ATOM 1303 N N . LEU A 1 172 ? 11.298 0.706 -10.189 1.00 91.25 172 LEU A N 1
ATOM 1304 C CA . LEU A 1 172 ? 10.703 0.901 -8.870 1.00 91.25 172 LEU A CA 1
ATOM 1305 C C . LEU A 1 172 ? 11.716 0.652 -7.743 1.00 91.25 172 LEU A C 1
ATOM 1307 O O . LEU A 1 172 ? 11.754 1.435 -6.797 1.00 91.25 172 LEU A O 1
ATOM 1311 N N . VAL A 1 173 ? 12.558 -0.383 -7.837 1.00 95.62 173 VAL A N 1
ATOM 1312 C CA . VAL A 1 173 ? 13.644 -0.639 -6.873 1.00 95.62 173 VAL A CA 1
ATOM 1313 C C . VAL A 1 173 ? 14.619 0.532 -6.844 1.00 95.62 173 VAL A C 1
ATOM 1315 O O . VAL A 1 173 ? 14.926 1.030 -5.761 1.00 95.62 173 VAL A O 1
ATOM 1318 N N . ALA A 1 174 ? 15.065 1.016 -8.006 1.00 92.69 174 ALA A N 1
ATOM 1319 C CA . ALA A 1 174 ? 15.978 2.155 -8.086 1.00 92.69 174 ALA A CA 1
ATOM 1320 C C . ALA A 1 174 ? 15.390 3.399 -7.391 1.00 92.69 174 ALA A C 1
ATOM 1322 O O . ALA A 1 174 ? 16.063 4.041 -6.575 1.00 92.69 174 ALA A O 1
ATOM 1323 N N . TRP A 1 175 ? 14.107 3.687 -7.637 1.00 93.56 175 TRP A N 1
ATOM 1324 C CA . TRP A 1 175 ? 13.390 4.781 -6.982 1.00 93.56 175 TRP A CA 1
ATOM 1325 C C . TRP A 1 175 ? 13.216 4.567 -5.473 1.00 93.56 175 TRP A C 1
ATOM 1327 O O . TRP A 1 175 ? 13.481 5.477 -4.685 1.00 93.56 175 TRP A O 1
ATOM 1337 N N . LEU A 1 176 ? 12.808 3.368 -5.045 1.00 93.69 176 LEU A N 1
ATOM 1338 C CA . LEU A 1 176 ? 12.605 3.037 -3.633 1.00 93.69 176 LEU A CA 1
ATOM 1339 C C . LEU A 1 176 ? 13.911 3.139 -2.841 1.00 93.69 176 LEU A C 1
ATOM 1341 O O . LEU A 1 176 ? 13.895 3.693 -1.742 1.00 93.69 176 LEU A O 1
ATOM 1345 N N . LYS A 1 177 ? 15.041 2.682 -3.396 1.00 95.62 177 LYS A N 1
ATOM 1346 C CA . LYS A 1 177 ? 16.365 2.827 -2.775 1.00 95.62 177 LYS A CA 1
ATOM 1347 C C . LYS A 1 177 ? 16.739 4.292 -2.574 1.00 95.62 177 LYS A C 1
ATOM 1349 O O . LYS A 1 177 ? 17.150 4.672 -1.478 1.00 95.62 177 LYS A O 1
ATOM 1354 N N . TRP A 1 178 ? 16.549 5.128 -3.598 1.00 94.94 178 TRP A N 1
ATOM 1355 C CA . TRP A 1 178 ? 16.809 6.565 -3.484 1.00 94.94 178 TRP A CA 1
ATOM 1356 C C . TRP A 1 178 ? 15.901 7.202 -2.430 1.00 94.94 178 TRP A C 1
ATOM 1358 O O . TRP A 1 178 ? 16.382 7.846 -1.495 1.00 94.94 178 TRP A O 1
ATOM 1368 N N . ARG A 1 179 ? 14.588 6.949 -2.518 1.00 93.06 179 ARG A N 1
ATOM 1369 C CA . ARG A 1 179 ? 13.601 7.514 -1.595 1.00 93.06 179 ARG A CA 1
ATOM 1370 C C . ARG A 1 179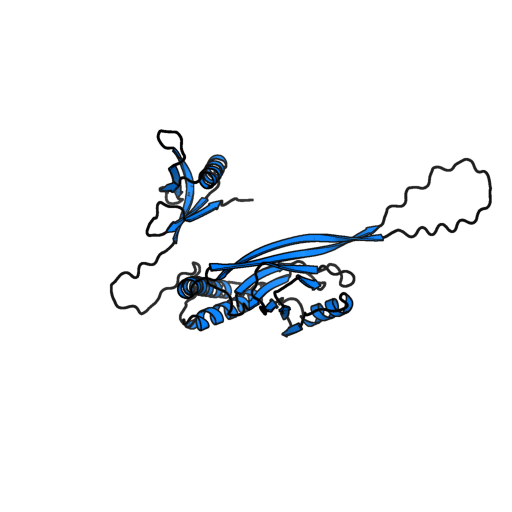 ? 13.873 7.090 -0.151 1.00 93.06 179 ARG A C 1
ATOM 1372 O O . ARG A 1 179 ? 13.747 7.910 0.756 1.00 93.06 179 ARG A O 1
ATOM 1379 N N . PHE A 1 180 ? 14.255 5.834 0.070 1.00 93.44 180 PHE A N 1
ATOM 1380 C CA . PHE A 1 180 ? 14.614 5.310 1.387 1.00 93.44 180 PHE A CA 1
ATOM 1381 C C . PHE A 1 180 ? 15.892 5.952 1.955 1.00 93.44 180 PHE A C 1
ATOM 1383 O O . PHE A 1 180 ? 15.976 6.179 3.166 1.00 93.44 180 PHE A O 1
ATOM 1390 N N . GLY A 1 181 ? 16.852 6.297 1.089 1.00 91.50 181 GLY A N 1
ATOM 1391 C CA . GLY A 1 181 ? 18.069 7.021 1.460 1.00 91.50 181 GLY A CA 1
ATOM 1392 C C . GLY A 1 181 ? 17.805 8.454 1.929 1.00 91.50 181 GLY A C 1
ATOM 1393 O O . GLY A 1 181 ? 18.427 8.903 2.888 1.00 91.50 181 GLY A O 1
ATOM 1394 N N . VAL A 1 182 ? 16.845 9.152 1.311 1.00 93.50 182 VAL A N 1
ATOM 1395 C CA . VAL A 1 182 ? 16.554 10.567 1.621 1.00 93.50 182 VAL A CA 1
ATOM 1396 C C . VAL A 1 182 ? 15.457 10.774 2.671 1.00 93.50 182 VAL A C 1
ATOM 1398 O O . VAL A 1 182 ? 15.349 11.858 3.243 1.00 93.50 182 VAL A O 1
ATOM 1401 N N . ILE A 1 183 ? 14.616 9.771 2.950 1.00 91.44 183 ILE A N 1
ATOM 1402 C CA . ILE A 1 183 ? 13.521 9.927 3.917 1.00 91.44 183 ILE A CA 1
ATOM 1403 C C . ILE A 1 183 ? 14.050 9.983 5.370 1.00 91.44 183 ILE A C 1
ATOM 1405 O O . ILE A 1 183 ? 14.816 9.097 5.782 1.00 91.44 183 ILE A O 1
ATOM 1409 N N . PRO A 1 184 ? 13.618 10.964 6.195 1.00 95.56 184 PRO A N 1
ATOM 1410 C CA . PRO A 1 184 ? 14.037 11.060 7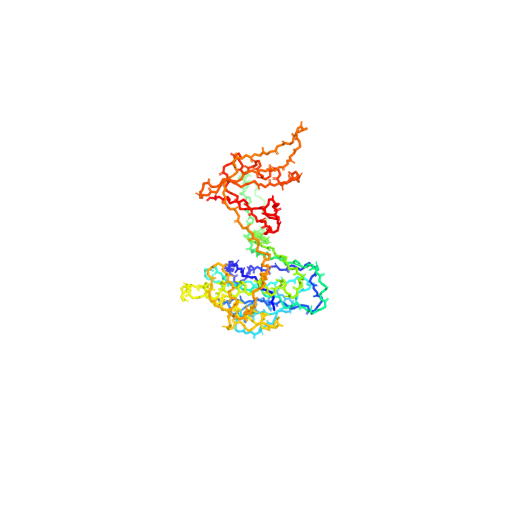.593 1.00 95.56 184 PRO A CA 1
ATOM 1411 C C . PRO A 1 184 ? 13.721 9.796 8.396 1.00 95.56 184 PRO A C 1
ATOM 1413 O O . PRO A 1 184 ? 12.673 9.178 8.207 1.00 95.56 184 PRO A O 1
ATOM 1416 N N . ALA A 1 185 ? 14.600 9.433 9.336 1.00 92.69 185 ALA A N 1
ATOM 1417 C CA . ALA A 1 185 ? 14.429 8.241 10.173 1.00 92.69 185 ALA A CA 1
ATOM 1418 C C . ALA A 1 185 ? 13.145 8.266 11.021 1.00 92.69 185 ALA A C 1
ATOM 1420 O O . ALA A 1 185 ? 12.532 7.230 11.251 1.00 92.69 185 ALA A O 1
ATOM 1421 N N . THR A 1 186 ? 12.716 9.457 11.436 1.00 93.50 186 THR A N 1
ATOM 1422 C CA . THR A 1 186 ? 11.501 9.685 12.229 1.00 93.50 186 THR A CA 1
ATOM 1423 C C . THR A 1 186 ? 10.218 9.665 11.399 1.00 93.50 186 THR A C 1
ATOM 1425 O O . THR A 1 186 ? 9.120 9.707 11.955 1.00 93.50 186 THR A O 1
ATOM 1428 N N . ASN A 1 187 ? 10.314 9.613 10.066 1.00 95.19 187 ASN A N 1
ATOM 1429 C CA . ASN A 1 187 ? 9.138 9.596 9.213 1.00 95.19 187 ASN A CA 1
ATOM 1430 C C . ASN A 1 187 ? 8.444 8.228 9.298 1.00 95.19 187 ASN A C 1
ATOM 1432 O O . ASN A 1 187 ? 9.026 7.200 8.955 1.00 95.19 187 ASN A O 1
ATOM 1436 N N . ARG A 1 188 ? 7.163 8.225 9.676 1.00 95.12 188 ARG A N 1
ATOM 1437 C CA . ARG A 1 188 ? 6.327 7.016 9.793 1.00 95.12 188 ARG A CA 1
ATOM 1438 C C . ARG A 1 188 ? 6.240 6.161 8.521 1.00 95.12 188 ARG A C 1
ATOM 1440 O O . ARG A 1 188 ? 5.927 4.980 8.614 1.00 95.12 188 ARG A O 1
ATOM 1447 N N . TRP A 1 189 ? 6.514 6.729 7.345 1.00 95.88 189 TRP A N 1
ATOM 1448 C CA . TRP A 1 189 ? 6.558 5.985 6.083 1.00 95.88 189 TRP A CA 1
ATOM 1449 C C . TRP A 1 189 ? 7.858 5.207 5.880 1.00 95.88 189 TRP A C 1
ATOM 1451 O O . TRP A 1 189 ? 7.888 4.302 5.053 1.00 95.88 189 TRP A O 1
ATOM 1461 N N . LYS A 1 190 ? 8.929 5.504 6.626 1.00 96.25 190 LYS A N 1
ATOM 1462 C CA . LYS A 1 190 ? 10.213 4.810 6.481 1.00 96.25 190 LYS A CA 1
ATOM 1463 C C . LYS A 1 190 ? 10.122 3.289 6.682 1.00 96.25 190 LYS A C 1
ATOM 1465 O O . LYS A 1 190 ? 10.598 2.581 5.795 1.00 96.25 190 LYS A O 1
ATOM 1470 N N . PRO A 1 191 ? 9.484 2.753 7.743 1.00 97.50 191 PRO A N 1
ATOM 1471 C CA . PRO A 1 191 ? 9.306 1.304 7.877 1.00 97.50 191 PRO A CA 1
ATOM 1472 C C . PRO A 1 191 ? 8.454 0.694 6.753 1.00 97.50 191 PRO A C 1
ATOM 1474 O O . PRO A 1 191 ? 8.731 -0.415 6.299 1.00 97.50 191 PRO A O 1
ATOM 1477 N N . VAL A 1 192 ? 7.447 1.425 6.256 1.00 97.81 192 VAL A N 1
ATOM 1478 C CA . VAL A 1 192 ? 6.620 0.988 5.117 1.00 97.81 192 VAL A CA 1
ATOM 1479 C C . VAL A 1 192 ? 7.467 0.882 3.850 1.00 97.81 192 VAL A C 1
ATOM 1481 O O . VAL A 1 192 ? 7.432 -0.145 3.178 1.00 97.81 192 VAL A O 1
ATOM 1484 N N . LEU A 1 193 ? 8.273 1.906 3.554 1.00 96.88 193 LEU A N 1
ATOM 1485 C CA . LEU A 1 193 ? 9.178 1.916 2.405 1.00 96.88 193 LEU A CA 1
ATOM 1486 C C . LEU A 1 193 ? 10.240 0.823 2.499 1.00 96.88 193 LEU A C 1
ATOM 1488 O O . LEU A 1 193 ? 10.527 0.190 1.492 1.00 96.88 193 LEU A O 1
ATOM 1492 N N . GLN A 1 194 ? 10.784 0.563 3.689 1.00 97.31 194 GLN A N 1
ATOM 1493 C CA . GLN A 1 194 ? 11.744 -0.520 3.899 1.00 97.31 194 GLN A CA 1
ATOM 1494 C C . GLN A 1 194 ? 11.143 -1.881 3.540 1.00 97.31 194 GLN A C 1
ATOM 1496 O O . GLN A 1 194 ? 11.770 -2.682 2.848 1.00 97.31 194 GLN A O 1
ATOM 1501 N N . ARG A 1 195 ? 9.916 -2.149 4.003 1.00 97.31 195 ARG A N 1
ATOM 1502 C CA . ARG A 1 195 ? 9.234 -3.409 3.703 1.00 97.31 195 ARG A CA 1
ATOM 1503 C C . ARG A 1 195 ? 8.828 -3.503 2.237 1.00 97.31 195 ARG A C 1
ATOM 1505 O O . ARG A 1 195 ? 8.996 -4.561 1.639 1.00 97.31 195 ARG A O 1
ATOM 1512 N N . TYR A 1 196 ? 8.359 -2.399 1.656 1.00 97.38 196 TYR A N 1
ATOM 1513 C CA . TYR A 1 196 ? 8.031 -2.344 0.237 1.00 97.38 196 TYR A CA 1
ATOM 1514 C C . TYR A 1 196 ? 9.270 -2.636 -0.616 1.00 97.38 196 TYR A C 1
ATOM 1516 O O . TYR A 1 196 ? 9.230 -3.535 -1.450 1.00 97.38 196 TYR A O 1
ATOM 1524 N N . LEU A 1 197 ? 10.393 -1.968 -0.334 1.00 97.12 197 LEU A N 1
ATOM 1525 C CA . LEU A 1 197 ? 11.666 -2.219 -1.005 1.00 97.12 197 LEU A CA 1
ATOM 1526 C C . LEU A 1 197 ? 12.057 -3.698 -0.918 1.00 97.12 197 LEU A C 1
ATOM 1528 O O . LEU A 1 197 ? 12.285 -4.307 -1.954 1.00 97.12 197 LEU A O 1
ATOM 1532 N N . LYS A 1 198 ? 12.010 -4.307 0.274 1.00 96.88 198 LYS A N 1
ATOM 1533 C CA . LYS A 1 198 ? 12.327 -5.733 0.462 1.00 96.88 198 LYS A CA 1
ATOM 1534 C C . LYS A 1 198 ? 11.488 -6.658 -0.431 1.00 96.88 198 LYS A C 1
ATOM 1536 O O . LYS A 1 198 ? 12.020 -7.608 -1.007 1.00 96.88 198 LYS A O 1
ATOM 1541 N N . TYR A 1 199 ? 10.179 -6.425 -0.535 1.00 96.00 199 TYR A N 1
ATOM 1542 C CA . TYR A 1 199 ? 9.310 -7.258 -1.374 1.00 96.00 199 TYR A CA 1
ATOM 1543 C C . TYR A 1 199 ? 9.547 -7.047 -2.862 1.00 96.00 199 TYR A C 1
ATOM 1545 O O . TYR A 1 199 ? 9.542 -8.024 -3.613 1.00 96.00 199 TYR A O 1
ATOM 1553 N N . THR A 1 200 ? 9.788 -5.808 -3.282 1.00 94.50 200 THR A N 1
ATOM 1554 C CA . THR A 1 200 ? 10.101 -5.502 -4.678 1.00 94.50 200 THR A CA 1
ATOM 1555 C C . THR A 1 200 ? 11.467 -6.069 -5.069 1.00 94.50 200 THR A C 1
ATOM 1557 O O . THR A 1 200 ? 11.577 -6.690 -6.118 1.00 94.50 200 THR A O 1
ATOM 1560 N N . GLU A 1 201 ? 12.483 -5.966 -4.207 1.00 95.94 201 GLU A N 1
ATOM 1561 C CA . GLU A 1 201 ? 13.795 -6.599 -4.410 1.00 95.94 201 GLU A CA 1
ATOM 1562 C C . GLU A 1 201 ? 13.663 -8.122 -4.527 1.00 95.94 201 GLU A C 1
ATOM 1564 O O . GLU A 1 201 ? 14.198 -8.718 -5.455 1.00 95.94 201 GLU A O 1
ATOM 1569 N N . SER A 1 202 ? 12.873 -8.755 -3.654 1.00 95.19 202 SER A N 1
ATOM 1570 C CA . SER A 1 202 ? 12.617 -10.201 -3.737 1.00 95.19 202 SER A CA 1
ATOM 1571 C C . SER A 1 202 ? 11.935 -10.593 -5.056 1.00 95.19 202 SER A C 1
ATOM 1573 O O . SER A 1 202 ? 12.232 -11.640 -5.623 1.00 95.19 202 SER A O 1
ATOM 1575 N N . LEU A 1 203 ? 11.026 -9.755 -5.568 1.00 91.62 203 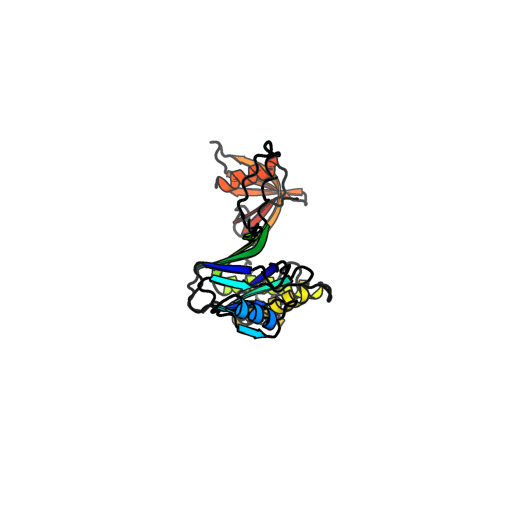LEU A N 1
ATOM 1576 C CA . LEU A 1 203 ? 10.375 -9.978 -6.859 1.00 91.62 203 LEU A CA 1
ATOM 1577 C C . LEU A 1 203 ? 11.364 -9.835 -8.026 1.00 91.62 203 LEU A C 1
ATOM 1579 O O . LEU A 1 203 ? 11.381 -10.695 -8.898 1.00 91.62 203 LEU A O 1
ATOM 1583 N N . VAL A 1 204 ? 12.209 -8.800 -8.024 1.00 92.81 204 VAL A N 1
ATOM 1584 C CA . VAL A 1 204 ? 13.257 -8.595 -9.043 1.00 92.81 204 VAL A CA 1
ATOM 1585 C C . VAL A 1 204 ? 14.254 -9.757 -9.057 1.00 92.81 204 VAL A C 1
ATOM 1587 O O . VAL A 1 204 ? 14.580 -10.263 -10.132 1.00 92.81 204 VAL A O 1
ATOM 1590 N N . TRP A 1 205 ? 14.655 -10.241 -7.876 1.00 94.25 205 TRP A N 1
ATOM 1591 C CA . TRP A 1 205 ? 15.489 -11.436 -7.735 1.00 94.25 205 TRP A CA 1
ATOM 1592 C C . TRP A 1 205 ? 14.839 -12.660 -8.387 1.00 94.25 205 TRP A C 1
ATOM 1594 O O . TRP A 1 205 ? 15.460 -13.333 -9.207 1.00 94.25 205 TRP A O 1
ATOM 1604 N N . ASN A 1 206 ? 13.563 -12.914 -8.083 1.00 90.88 206 ASN A N 1
ATOM 1605 C CA . ASN A 1 206 ? 12.822 -14.046 -8.647 1.00 90.88 206 ASN A CA 1
ATOM 1606 C C . ASN A 1 206 ? 12.607 -13.939 -10.166 1.00 90.88 206 ASN A C 1
ATOM 1608 O O . ASN A 1 206 ? 12.462 -14.961 -10.828 1.00 90.88 206 ASN A O 1
ATOM 1612 N N . LEU A 1 207 ? 12.607 -12.723 -10.718 1.00 88.81 207 LEU A N 1
ATOM 1613 C CA . LEU A 1 207 ? 12.537 -12.461 -12.159 1.00 88.81 207 LEU A CA 1
ATOM 1614 C C . LEU A 1 207 ? 13.913 -12.528 -12.853 1.00 88.81 207 LEU A C 1
ATOM 1616 O O . LEU A 1 207 ? 13.999 -12.336 -14.065 1.00 88.81 207 LEU A O 1
ATOM 1620 N N . GLY A 1 208 ? 14.988 -12.815 -12.109 1.00 89.94 208 GLY A N 1
ATOM 1621 C CA . GLY A 1 208 ? 16.307 -13.138 -12.658 1.00 89.94 208 GLY A CA 1
ATOM 1622 C C . GLY A 1 208 ? 17.334 -12.004 -12.650 1.00 89.94 208 GLY A C 1
ATOM 1623 O O . GLY A 1 208 ? 18.366 -12.137 -13.304 1.00 89.94 208 GLY A O 1
ATOM 1624 N N . THR A 1 209 ? 17.093 -10.900 -11.933 1.00 90.50 209 THR A N 1
ATOM 1625 C CA . THR A 1 209 ? 18.087 -9.822 -11.760 1.00 90.50 209 THR A CA 1
ATOM 1626 C C . THR A 1 209 ? 18.467 -9.669 -10.294 1.00 90.50 209 THR A C 1
ATOM 1628 O O . THR A 1 209 ? 17.591 -9.591 -9.442 1.00 90.50 209 THR A O 1
ATOM 1631 N N . ASP A 1 210 ? 19.764 -9.583 -9.984 1.00 93.88 210 ASP A N 1
ATOM 1632 C CA . ASP A 1 210 ? 20.215 -9.302 -8.617 1.00 93.88 210 ASP A CA 1
ATOM 1633 C C . ASP A 1 210 ? 19.897 -7.840 -8.246 1.00 93.88 210 ASP A C 1
ATOM 1635 O O . ASP A 1 210 ? 20.496 -6.923 -8.823 1.00 93.88 210 ASP A O 1
ATOM 1639 N N . PRO A 1 211 ? 19.007 -7.580 -7.269 1.00 93.50 211 PRO A N 1
ATOM 1640 C CA . PRO A 1 211 ? 18.645 -6.227 -6.878 1.00 93.50 211 PRO A CA 1
ATOM 1641 C C . PRO A 1 211 ? 19.831 -5.404 -6.381 1.00 93.50 211 PRO A C 1
ATOM 1643 O O . PRO A 1 211 ? 19.780 -4.179 -6.467 1.00 93.50 211 PRO A O 1
ATOM 1646 N N . ASN A 1 212 ? 20.907 -6.023 -5.882 1.00 93.62 212 ASN A N 1
ATOM 1647 C CA . ASN A 1 212 ? 22.094 -5.304 -5.408 1.00 93.62 212 ASN A CA 1
ATOM 1648 C C . ASN A 1 212 ? 22.848 -4.593 -6.538 1.00 93.62 212 ASN A C 1
ATOM 1650 O O . ASN A 1 212 ? 23.528 -3.603 -6.283 1.00 93.62 212 ASN A O 1
ATOM 1654 N N . THR A 1 213 ? 22.667 -5.038 -7.782 1.00 92.50 213 THR A N 1
ATOM 1655 C CA . THR A 1 213 ? 23.267 -4.413 -8.972 1.00 92.50 213 THR A CA 1
ATOM 1656 C C . THR A 1 213 ? 22.548 -3.135 -9.411 1.00 92.50 213 THR A C 1
ATOM 1658 O O . THR A 1 213 ? 23.070 -2.384 -10.229 1.00 92.50 213 THR A O 1
ATOM 1661 N N . ILE A 1 214 ? 21.360 -2.856 -8.862 1.00 92.00 214 ILE A N 1
ATOM 1662 C CA . ILE A 1 214 ? 20.537 -1.701 -9.231 1.00 92.00 214 ILE A CA 1
ATOM 1663 C C . ILE A 1 214 ? 20.874 -0.522 -8.305 1.00 92.00 214 ILE A C 1
ATOM 1665 O O . ILE A 1 214 ? 20.546 -0.584 -7.109 1.00 92.00 214 ILE A O 1
ATOM 1669 N N . PRO A 1 215 ? 21.493 0.563 -8.809 1.00 90.19 215 PRO A N 1
ATOM 1670 C CA . PRO A 1 215 ? 21.809 1.726 -7.991 1.00 90.19 215 PRO A CA 1
ATOM 1671 C C . PRO A 1 215 ? 20.548 2.547 -7.652 1.00 90.19 215 PRO A C 1
ATOM 1673 O O . PRO A 1 215 ? 19.559 2.514 -8.389 1.00 90.19 215 PRO A O 1
ATOM 1676 N N . PRO A 1 216 ? 20.564 3.320 -6.550 1.00 91.19 216 PRO A N 1
ATOM 1677 C CA . PRO A 1 216 ? 19.520 4.299 -6.257 1.00 91.19 216 PRO A CA 1
ATOM 1678 C C . PRO A 1 216 ? 19.392 5.341 -7.381 1.00 91.19 216 PRO A C 1
ATOM 1680 O O . PRO A 1 216 ? 20.394 5.894 -7.827 1.00 91.19 216 PRO A O 1
ATOM 1683 N N . SER A 1 217 ? 18.166 5.656 -7.804 1.00 88.25 217 SER A N 1
ATOM 1684 C CA . SER A 1 217 ? 17.902 6.648 -8.854 1.00 88.25 217 SER A CA 1
ATOM 1685 C C . SER A 1 217 ? 16.607 7.408 -8.593 1.00 88.25 217 SER A C 1
ATOM 1687 O O . SER A 1 217 ? 15.540 6.806 -8.510 1.00 88.25 217 SER A O 1
ATOM 1689 N N . GLU A 1 218 ? 16.678 8.738 -8.513 1.00 78.75 218 GLU A N 1
ATOM 1690 C CA . GLU A 1 218 ? 15.508 9.605 -8.294 1.00 78.75 218 GLU A CA 1
ATOM 1691 C C . GLU A 1 218 ? 14.461 9.485 -9.409 1.00 78.75 218 GLU A C 1
ATOM 1693 O O . GLU A 1 218 ? 13.261 9.516 -9.148 1.00 78.75 218 GLU A O 1
ATOM 1698 N N . LEU A 1 219 ? 14.916 9.281 -10.646 1.00 76.94 219 LEU A N 1
ATOM 1699 C CA . LEU A 1 219 ? 14.057 9.099 -11.818 1.00 76.94 219 LEU A CA 1
ATOM 1700 C C . LEU A 1 219 ? 13.738 7.622 -12.094 1.00 76.94 219 LEU A C 1
ATOM 1702 O O . LEU A 1 219 ? 13.130 7.304 -13.113 1.00 76.94 219 LEU A O 1
ATOM 1706 N N . GLY A 1 220 ? 14.211 6.703 -11.245 1.00 75.75 220 GLY A N 1
ATOM 1707 C CA . GLY A 1 220 ? 14.093 5.265 -11.480 1.00 75.75 220 GLY A CA 1
ATOM 1708 C C . GLY A 1 220 ? 14.879 4.772 -12.702 1.00 75.75 220 GLY A C 1
ATOM 1709 O O . GLY A 1 220 ? 14.548 3.731 -13.253 1.00 75.75 220 GLY A O 1
ATOM 1710 N N . LYS A 1 221 ? 15.898 5.504 -13.171 1.00 78.12 221 LYS A N 1
ATOM 1711 C CA . LYS A 1 221 ? 16.738 5.081 -14.306 1.00 78.12 221 LYS A CA 1
ATOM 1712 C C . LYS A 1 221 ? 17.687 3.960 -13.881 1.00 78.12 221 LYS A C 1
ATOM 1714 O O . LYS A 1 221 ? 18.416 4.124 -12.906 1.00 78.12 221 LYS A O 1
ATOM 1719 N N . VAL A 1 222 ? 17.708 2.873 -14.651 1.00 77.75 222 VAL A N 1
ATOM 1720 C CA . VAL A 1 222 ? 18.568 1.702 -14.432 1.00 77.75 222 VAL A CA 1
ATOM 1721 C C . VAL A 1 222 ? 19.603 1.645 -15.554 1.00 77.75 222 VAL A C 1
ATOM 1723 O O . VAL A 1 222 ? 19.261 1.402 -16.710 1.00 77.75 222 VAL A O 1
ATOM 1726 N N . THR A 1 223 ? 20.868 1.910 -15.236 1.00 66.31 223 THR A N 1
ATOM 1727 C CA . THR A 1 223 ? 22.001 1.774 -16.164 1.00 66.31 223 THR A CA 1
ATOM 1728 C C . THR A 1 223 ? 22.583 0.367 -16.054 1.00 66.31 223 THR A C 1
ATOM 1730 O O . THR A 1 223 ? 23.127 0.010 -15.014 1.00 66.31 223 THR A O 1
ATOM 1733 N N . ARG A 1 224 ? 22.478 -0.447 -17.113 1.00 57.66 224 ARG A N 1
ATOM 1734 C CA . ARG A 1 224 ? 23.164 -1.749 -17.191 1.00 57.66 224 ARG A CA 1
ATOM 1735 C C . ARG A 1 224 ? 24.626 -1.522 -17.586 1.00 57.66 224 ARG A C 1
ATOM 1737 O O . ARG A 1 224 ? 24.919 -1.309 -18.760 1.00 57.66 224 ARG A O 1
ATOM 1744 N N . GLU A 1 225 ? 25.544 -1.582 -16.627 1.00 41.34 225 GLU A N 1
ATOM 1745 C CA . GLU A 1 225 ? 26.974 -1.701 -16.931 1.00 41.34 225 GLU A CA 1
ATOM 1746 C C . GLU A 1 225 ? 27.265 -3.153 -17.348 1.00 41.34 225 GLU A C 1
ATOM 1748 O O . GLU A 1 225 ? 27.090 -4.070 -16.551 1.00 41.34 225 GLU A O 1
ATOM 1753 N N . GLY A 1 226 ? 27.642 -3.382 -18.617 1.00 39.31 226 GLY A N 1
ATOM 1754 C CA . GLY A 1 226 ? 28.090 -4.708 -19.078 1.00 39.31 226 GLY A CA 1
ATOM 1755 C C . GLY A 1 226 ? 27.552 -5.254 -20.409 1.00 39.31 226 GLY A C 1
ATOM 1756 O O . GLY A 1 226 ? 27.763 -6.431 -20.677 1.00 39.31 226 GLY A O 1
ATOM 1757 N N . SER A 1 227 ? 26.910 -4.462 -21.279 1.00 36.38 227 SER A N 1
ATOM 1758 C CA . SER A 1 227 ? 26.668 -4.887 -22.676 1.00 36.38 227 SER A CA 1
ATOM 1759 C C . SER A 1 227 ? 27.646 -4.206 -23.634 1.00 36.38 227 SER A C 1
ATOM 1761 O O . SER A 1 227 ? 27.330 -3.268 -24.360 1.00 36.38 227 SER A O 1
ATOM 1763 N N . GLY A 1 228 ? 28.887 -4.690 -23.614 1.00 33.88 228 GLY A N 1
ATOM 1764 C CA . GLY A 1 228 ? 29.859 -4.436 -24.669 1.00 33.88 228 GLY A CA 1
ATOM 1765 C C . GLY A 1 228 ? 29.476 -5.189 -25.942 1.00 33.88 228 GLY A C 1
ATOM 1766 O O . GLY A 1 228 ? 30.034 -6.236 -26.234 1.00 33.88 228 GLY A O 1
ATOM 1767 N N . SER A 1 229 ? 28.521 -4.655 -26.696 1.00 31.67 229 SER A N 1
ATOM 1768 C CA . SER A 1 229 ? 28.408 -4.861 -28.141 1.00 31.67 229 SER A CA 1
ATOM 1769 C C . SER A 1 229 ? 27.485 -3.782 -28.691 1.00 31.67 229 SER A C 1
ATOM 1771 O O . SER A 1 229 ? 26.306 -3.735 -28.345 1.00 31.67 229 SER A O 1
ATOM 1773 N N . GLY A 1 230 ? 28.046 -2.911 -29.526 1.00 34.81 230 GLY A N 1
ATOM 1774 C CA . GLY A 1 230 ? 27.356 -1.822 -30.204 1.00 34.81 230 GLY A CA 1
ATOM 1775 C C . GLY A 1 230 ? 26.334 -2.322 -31.219 1.00 34.81 230 GLY A C 1
ATOM 1776 O O . GLY A 1 230 ? 26.562 -2.272 -32.421 1.00 34.81 230 GLY A O 1
ATOM 1777 N N . LEU A 1 231 ? 25.186 -2.750 -30.717 1.00 29.36 231 LEU A N 1
ATOM 1778 C CA . LEU A 1 231 ? 23.909 -2.617 -31.395 1.00 29.36 231 LEU A CA 1
ATOM 1779 C C . LEU A 1 231 ? 22.995 -1.915 -30.394 1.00 29.36 231 LEU A C 1
ATOM 1781 O O . LEU A 1 231 ? 22.957 -2.338 -29.236 1.00 29.36 231 LEU A O 1
ATOM 1785 N N . PRO A 1 232 ? 22.302 -0.830 -30.777 1.00 30.53 232 PRO A N 1
ATOM 1786 C CA . PRO A 1 232 ? 21.400 -0.160 -29.863 1.00 30.53 232 PRO A CA 1
ATOM 1787 C C . PRO A 1 232 ? 20.328 -1.175 -29.472 1.00 30.53 232 PRO A C 1
ATOM 1789 O O . PRO A 1 232 ? 19.463 -1.529 -30.272 1.00 30.53 232 PRO A O 1
ATOM 1792 N N . ILE A 1 233 ? 20.398 -1.672 -28.237 1.00 36.56 233 ILE A N 1
ATOM 1793 C CA . ILE A 1 233 ? 19.226 -2.223 -27.576 1.00 36.56 233 ILE A CA 1
ATOM 1794 C C . ILE A 1 233 ? 18.308 -1.017 -27.440 1.00 36.56 233 ILE A C 1
ATOM 1796 O O . ILE A 1 233 ? 18.495 -0.168 -26.571 1.00 36.56 233 ILE A O 1
ATOM 1800 N N . VAL A 1 234 ? 17.398 -0.889 -28.403 1.00 34.25 234 VAL A N 1
ATOM 1801 C CA . VAL A 1 234 ? 16.361 0.130 -28.424 1.00 34.25 234 VAL A CA 1
ATOM 1802 C C . VAL A 1 234 ? 15.552 -0.078 -27.151 1.00 34.25 234 VAL A C 1
ATOM 1804 O O . VAL A 1 234 ? 14.761 -1.015 -27.048 1.00 34.25 234 VAL A O 1
ATOM 1807 N N . ASN A 1 235 ? 15.809 0.762 -26.149 1.00 39.41 235 ASN A N 1
ATOM 1808 C CA . ASN A 1 235 ? 14.839 1.015 -25.102 1.00 39.41 235 ASN A CA 1
ATOM 1809 C C . ASN A 1 235 ? 13.556 1.424 -25.827 1.00 39.41 235 ASN A C 1
ATOM 1811 O O . ASN A 1 235 ? 13.579 2.358 -26.611 1.00 39.41 235 ASN A O 1
ATOM 1815 N N . HIS A 1 236 ? 12.429 0.761 -25.598 1.00 44.06 236 HIS A N 1
ATOM 1816 C CA . HIS A 1 236 ? 11.151 1.429 -25.853 1.00 44.06 236 HIS A CA 1
ATOM 1817 C C . HIS A 1 236 ? 10.911 2.328 -24.649 1.00 44.06 236 HIS A C 1
ATOM 1819 O O . HIS A 1 236 ? 10.187 1.977 -23.720 1.00 44.06 236 HIS A O 1
ATOM 1825 N N . GLY A 1 237 ? 11.684 3.416 -24.583 1.00 47.75 237 GLY A N 1
ATOM 1826 C CA . GLY A 1 237 ? 11.481 4.462 -23.605 1.00 47.75 237 GLY A CA 1
ATOM 1827 C C . GLY A 1 237 ? 10.183 5.171 -23.948 1.00 47.75 237 GLY A C 1
ATOM 1828 O O . GLY A 1 237 ? 10.027 5.705 -25.039 1.00 47.75 237 GLY A O 1
ATOM 1829 N N . GLU A 1 238 ? 9.223 5.165 -23.031 1.00 57.22 238 GLU A N 1
ATOM 1830 C CA . GLU A 1 238 ? 8.165 6.167 -23.083 1.00 57.22 238 GLU A CA 1
ATOM 1831 C C . GLU A 1 238 ? 8.830 7.546 -22.952 1.00 57.22 238 GLU A C 1
ATOM 1833 O O . GLU A 1 238 ? 9.510 7.836 -21.962 1.00 57.22 238 GLU A O 1
ATOM 1838 N N . HIS A 1 239 ? 8.653 8.395 -23.958 1.00 70.94 239 HIS A N 1
ATOM 1839 C CA . HIS A 1 239 ? 8.986 9.806 -23.886 1.00 70.94 239 HIS A CA 1
ATOM 1840 C C . HIS A 1 239 ? 7.856 10.556 -23.194 1.00 70.94 239 HIS A C 1
ATOM 1842 O O . HIS A 1 239 ? 6.738 10.615 -23.704 1.00 70.94 239 HIS A O 1
ATOM 1848 N N . GLU A 1 240 ? 8.170 11.162 -22.054 1.00 79.06 240 GLU A N 1
ATOM 1849 C CA . GLU A 1 240 ? 7.292 12.110 -21.380 1.00 79.06 240 GLU A CA 1
ATOM 1850 C C . GLU A 1 240 ? 7.525 13.525 -21.922 1.00 79.06 240 GLU A C 1
ATOM 1852 O O . GLU A 1 240 ? 8.655 14.014 -21.985 1.00 79.06 240 GLU A O 1
ATOM 1857 N N . CYS A 1 241 ? 6.439 14.193 -22.295 1.00 80.44 241 CYS A N 1
ATOM 1858 C CA . CYS A 1 241 ? 6.414 15.582 -22.717 1.00 80.44 241 CYS A CA 1
ATOM 1859 C C . CYS A 1 241 ? 5.394 16.341 -21.866 1.00 80.44 241 CYS A C 1
ATOM 1861 O O . CYS A 1 241 ? 4.187 16.134 -22.006 1.00 80.44 241 CYS A O 1
ATOM 1863 N N . THR A 1 242 ? 5.883 17.240 -21.011 1.00 85.69 242 THR A N 1
ATOM 1864 C CA . THR A 1 242 ? 5.050 18.052 -20.114 1.00 85.69 242 THR A CA 1
ATOM 1865 C C . THR A 1 242 ? 5.036 19.507 -20.570 1.00 85.69 242 THR A C 1
ATOM 1867 O O . THR A 1 242 ? 6.078 20.089 -20.878 1.00 85.69 242 THR A O 1
ATOM 1870 N N . GLY A 1 243 ? 3.847 20.102 -20.624 1.00 86.38 243 GLY A N 1
ATOM 1871 C CA . GLY A 1 243 ? 3.673 21.489 -21.043 1.00 86.38 243 GLY A CA 1
ATOM 1872 C C . GLY A 1 243 ? 2.213 21.924 -21.056 1.00 86.38 243 GLY A C 1
ATOM 1873 O O . GLY A 1 243 ? 1.356 21.281 -20.456 1.00 86.38 243 GLY A O 1
ATOM 1874 N N . LYS A 1 244 ? 1.910 23.028 -21.739 1.00 90.56 244 LYS A N 1
ATOM 1875 C CA . LYS A 1 244 ? 0.527 23.492 -21.942 1.00 90.56 244 LYS A CA 1
ATOM 1876 C C . LYS A 1 244 ? 0.075 23.238 -23.367 1.00 90.56 244 LYS A C 1
ATOM 1878 O O . LYS A 1 244 ? 0.877 23.322 -24.291 1.00 90.56 244 LYS A O 1
ATOM 1883 N N . VAL A 1 245 ? -1.218 22.986 -23.551 1.00 92.50 245 VAL A N 1
ATOM 1884 C CA . VAL A 1 245 ? -1.801 22.898 -24.893 1.00 92.50 245 VAL A CA 1
ATOM 1885 C C . VAL A 1 245 ? -1.725 24.276 -25.553 1.00 92.50 245 VAL A C 1
ATOM 1887 O O . VAL A 1 245 ? -2.247 25.259 -25.024 1.00 92.50 245 VAL A O 1
ATOM 1890 N N . ALA A 1 246 ? -1.033 24.342 -26.686 1.00 88.88 246 ALA A N 1
ATOM 1891 C CA . ALA A 1 246 ? -0.850 25.550 -27.483 1.00 88.88 246 ALA A CA 1
ATOM 1892 C C . ALA A 1 246 ? -1.852 25.624 -28.643 1.00 88.88 246 ALA A C 1
ATOM 1894 O O . ALA A 1 246 ? -2.332 26.710 -28.964 1.00 88.88 246 ALA A O 1
ATOM 1895 N N . ALA A 1 247 ? -2.196 24.475 -29.232 1.00 88.25 247 ALA A N 1
ATOM 1896 C CA . ALA A 1 247 ? -3.146 24.379 -30.335 1.00 88.25 247 ALA A CA 1
ATOM 1897 C C . ALA A 1 247 ? -3.874 23.028 -30.342 1.00 88.25 247 ALA A C 1
ATOM 1899 O O . ALA A 1 247 ? -3.339 22.023 -29.873 1.00 88.25 247 ALA A O 1
ATOM 1900 N N . VAL A 1 248 ? -5.073 22.996 -30.928 1.00 94.56 248 VAL A N 1
ATOM 1901 C CA . VAL A 1 248 ? -5.835 21.772 -31.230 1.00 94.56 248 VAL A CA 1
ATOM 1902 C C . VAL A 1 248 ? -6.181 21.780 -32.712 1.00 94.56 248 VAL A C 1
ATOM 1904 O O . VAL A 1 248 ? -6.663 22.787 -33.227 1.00 94.56 248 VAL A O 1
ATOM 1907 N N . HIS A 1 249 ? -5.885 20.683 -33.401 1.00 90.12 249 HIS A N 1
ATOM 1908 C CA . HIS A 1 249 ? -5.972 20.564 -34.849 1.00 90.12 249 HIS A CA 1
ATOM 1909 C C . HIS A 1 249 ? -7.209 19.769 -35.266 1.00 90.12 249 HIS A C 1
ATOM 1911 O O . HIS A 1 249 ? -7.519 18.718 -34.700 1.00 90.12 249 HIS A O 1
ATOM 1917 N N . TYR A 1 250 ? -7.861 20.275 -36.310 1.00 90.38 250 TYR A N 1
ATOM 1918 C CA . TYR A 1 250 ? -8.961 19.626 -37.009 1.00 90.38 250 TYR A CA 1
ATOM 1919 C C . TYR A 1 250 ? -8.569 19.448 -38.465 1.00 90.38 250 TYR A C 1
ATOM 1921 O O . TYR A 1 250 ? -7.829 20.265 -39.022 1.00 90.38 250 TYR A O 1
ATOM 1929 N N . ASP A 1 251 ? -9.027 18.365 -39.074 1.00 85.38 251 ASP A N 1
ATOM 1930 C CA . ASP A 1 251 ? -8.873 18.179 -40.505 1.00 85.38 251 ASP A CA 1
ATOM 1931 C C . ASP A 1 251 ? -9.818 19.103 -41.300 1.00 85.38 251 ASP A C 1
ATOM 1933 O O . ASP A 1 251 ? -10.553 19.932 -40.755 1.00 85.38 251 ASP A O 1
ATOM 1937 N N . ARG A 1 252 ? -9.803 18.973 -42.630 1.00 81.75 252 ARG A N 1
ATOM 1938 C CA . ARG A 1 252 ? -10.614 19.815 -43.524 1.00 81.75 252 ARG A CA 1
ATOM 1939 C C . ARG A 1 252 ? -12.129 19.611 -43.389 1.00 81.75 252 ARG A C 1
ATOM 1941 O O . ARG A 1 252 ? -12.876 20.393 -43.974 1.00 81.75 252 ARG A O 1
ATOM 1948 N N . PHE A 1 253 ? -12.563 18.553 -42.710 1.00 88.38 253 PHE A N 1
ATOM 1949 C CA . PHE A 1 253 ? -13.965 18.209 -42.486 1.00 88.38 253 PHE A CA 1
ATOM 1950 C C . PHE A 1 253 ? -14.431 18.563 -41.070 1.00 88.38 253 PHE A C 1
ATOM 1952 O O . PHE A 1 253 ? -15.629 18.520 -40.800 1.00 88.38 253 PHE A O 1
ATOM 1959 N N . GLY A 1 254 ? -13.515 19.017 -40.211 1.00 83.19 254 GLY A N 1
ATOM 1960 C CA . GLY A 1 254 ? -13.812 19.406 -38.838 1.00 83.19 254 GLY A CA 1
ATOM 1961 C C . GLY A 1 254 ? -13.623 18.276 -37.831 1.00 83.19 254 GLY A C 1
ATOM 1962 O O . GLY A 1 254 ? -14.020 18.448 -36.680 1.00 83.19 254 GLY A O 1
ATOM 1963 N N . ASP A 1 255 ? -12.997 17.166 -38.226 1.00 87.94 255 ASP A N 1
ATOM 1964 C CA . ASP A 1 255 ? -12.707 16.046 -37.334 1.00 87.94 255 ASP A CA 1
ATOM 1965 C C . ASP A 1 255 ? -11.381 16.265 -36.600 1.00 87.94 255 ASP A C 1
ATOM 1967 O O . ASP A 1 255 ? -10.399 16.755 -37.167 1.00 87.94 255 ASP A O 1
ATOM 1971 N N . PHE A 1 256 ? -11.344 15.915 -35.314 1.00 93.44 256 PHE A N 1
ATOM 1972 C CA . PHE A 1 256 ? -10.143 16.043 -34.491 1.00 93.44 256 PHE A CA 1
ATOM 1973 C C . PHE A 1 256 ? -9.009 15.165 -35.031 1.00 93.44 256 PHE A C 1
ATOM 1975 O O . PHE A 1 256 ? -9.183 13.962 -35.230 1.00 93.44 256 PHE A O 1
ATOM 1982 N N . CYS A 1 257 ? -7.835 15.767 -35.241 1.00 91.19 257 CYS A N 1
ATOM 1983 C CA . CYS A 1 257 ? -6.670 15.063 -35.786 1.00 91.19 257 CYS A CA 1
ATOM 1984 C C . CYS A 1 257 ? -5.378 15.238 -34.972 1.00 91.19 257 CYS A C 1
ATOM 1986 O O . CYS A 1 257 ? -4.355 14.624 -35.296 1.00 91.19 257 CYS A O 1
ATOM 1988 N N . GLY A 1 258 ? -5.398 16.037 -33.901 1.00 92.88 258 GLY A N 1
ATOM 1989 C CA . GLY A 1 258 ? -4.247 16.182 -33.016 1.00 92.88 258 GLY A CA 1
ATOM 1990 C C . GLY A 1 258 ? -4.207 17.482 -32.225 1.00 92.88 258 GLY A C 1
ATOM 1991 O O . GLY A 1 258 ? -5.151 18.269 -32.216 1.00 92.88 258 GLY A O 1
ATOM 1992 N N . PHE A 1 259 ? -3.096 17.712 -31.534 1.00 95.44 259 PHE A N 1
ATOM 1993 C CA . PHE A 1 259 ? -2.872 18.888 -30.698 1.00 95.44 259 PHE A CA 1
ATOM 1994 C C . PHE A 1 259 ? -1.381 19.156 -30.482 1.00 95.44 259 PHE A C 1
ATOM 1996 O O . PHE A 1 259 ? -0.546 18.270 -30.649 1.00 95.44 259 PHE A O 1
ATOM 2003 N N . VAL A 1 260 ? -1.047 20.386 -30.098 1.00 91.31 260 VAL A N 1
ATOM 2004 C CA . VAL A 1 260 ? 0.328 20.838 -29.858 1.00 91.31 260 VAL A CA 1
ATOM 2005 C C . VAL A 1 260 ? 0.517 21.156 -28.382 1.00 91.31 260 VAL A C 1
ATOM 2007 O O . VAL A 1 260 ? -0.298 21.863 -27.788 1.00 91.31 260 VAL A O 1
ATOM 2010 N N . ILE A 1 261 ? 1.615 20.673 -27.803 1.00 92.44 261 ILE A N 1
ATOM 2011 C CA . ILE A 1 261 ? 2.080 21.048 -26.466 1.00 92.44 261 ILE A CA 1
ATOM 2012 C C . ILE A 1 261 ? 3.261 22.004 -26.584 1.00 92.44 261 ILE A C 1
ATOM 2014 O O . ILE A 1 261 ? 4.246 21.688 -27.243 1.00 92.44 261 ILE A O 1
ATOM 2018 N N . LEU A 1 262 ? 3.188 23.133 -25.883 1.00 87.62 262 LEU A N 1
ATOM 2019 C CA . LEU A 1 262 ? 4.323 24.009 -25.619 1.00 87.62 262 LEU A CA 1
ATOM 2020 C C . LEU A 1 262 ? 4.958 23.615 -24.282 1.00 87.62 262 LEU A C 1
ATOM 2022 O O . LEU A 1 262 ? 4.339 23.745 -23.221 1.00 87.62 262 LEU A O 1
ATOM 2026 N N . THR A 1 263 ? 6.185 23.111 -24.350 1.00 85.06 263 THR A N 1
ATOM 2027 C CA . THR A 1 263 ? 6.987 22.705 -23.186 1.00 85.06 263 THR A CA 1
ATOM 2028 C C . THR A 1 263 ? 7.575 23.910 -22.450 1.00 85.06 263 THR A C 1
ATOM 2030 O O . THR A 1 263 ? 7.704 24.995 -23.015 1.00 85.06 263 THR A O 1
ATOM 2033 N N . GLU A 1 264 ? 7.995 23.724 -21.195 1.00 71.75 264 GLU A N 1
ATOM 2034 C CA . GLU A 1 264 ? 8.677 24.780 -20.420 1.00 71.75 264 GLU A CA 1
ATOM 2035 C C . GLU A 1 264 ? 9.997 25.238 -21.057 1.00 71.75 264 GLU A C 1
ATOM 2037 O O . GLU A 1 264 ? 10.386 26.393 -20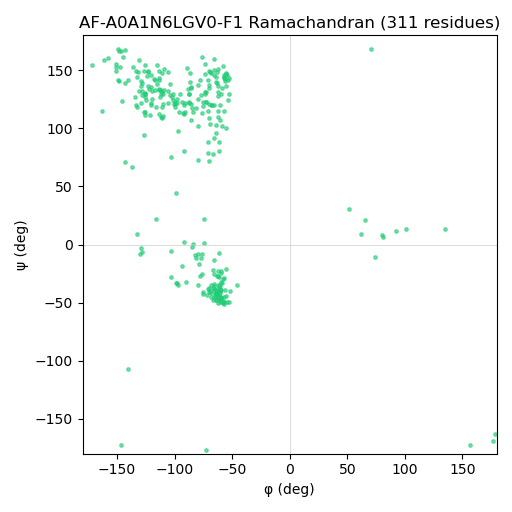.920 1.00 71.75 264 GLU A O 1
ATOM 2042 N N . ALA A 1 265 ? 10.653 24.353 -21.812 1.00 73.00 265 ALA A N 1
ATOM 2043 C CA . ALA A 1 265 ? 11.846 24.673 -22.591 1.00 73.00 265 ALA A CA 1
ATOM 2044 C C . ALA A 1 265 ? 11.548 25.501 -23.862 1.00 73.00 265 ALA A C 1
ATOM 2046 O O . ALA A 1 265 ? 12.467 25.793 -24.621 1.00 73.00 265 ALA A O 1
ATOM 2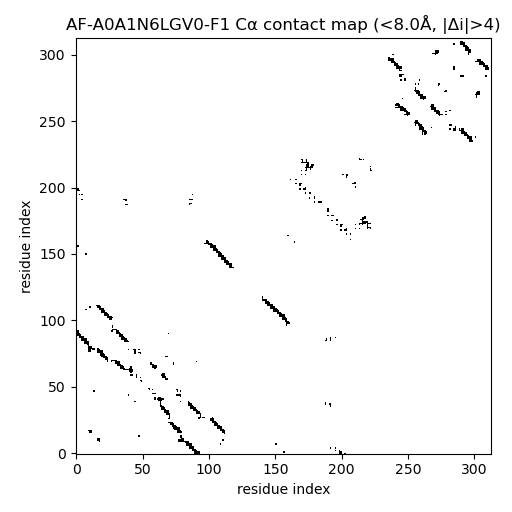047 N N . GLY A 1 266 ? 10.283 25.857 -24.117 1.00 73.12 266 GLY A N 1
ATOM 2048 C CA . GLY A 1 266 ? 9.865 26.654 -25.273 1.00 73.12 266 GLY A CA 1
ATOM 2049 C C . GLY A 1 266 ? 9.710 25.861 -26.571 1.00 73.12 266 GLY A C 1
ATOM 2050 O O . GLY A 1 266 ? 9.462 26.454 -27.616 1.00 73.12 266 GLY A O 1
ATOM 2051 N N . HIS A 1 267 ? 9.835 24.533 -26.529 1.00 81.88 267 HIS A N 1
ATOM 2052 C CA . HIS A 1 267 ? 9.626 23.687 -27.702 1.00 81.88 267 HIS A CA 1
ATOM 2053 C C . HIS A 1 267 ? 8.150 23.339 -27.871 1.00 81.88 267 HIS A C 1
ATOM 2055 O O . HIS A 1 267 ? 7.497 22.931 -26.905 1.00 81.88 267 HIS A O 1
ATOM 2061 N N . GLU A 1 268 ? 7.663 23.438 -29.104 1.00 85.44 268 GLU A N 1
ATOM 2062 C CA . GLU A 1 268 ? 6.357 22.931 -29.509 1.00 85.44 268 GLU A CA 1
ATOM 2063 C C . GLU A 1 268 ? 6.469 21.473 -29.961 1.00 85.44 268 GLU A C 1
ATOM 2065 O O . GLU A 1 268 ? 7.364 21.109 -30.726 1.00 85.44 268 GLU A O 1
ATOM 2070 N N . ARG A 1 269 ? 5.551 20.628 -29.492 1.00 86.94 269 ARG A N 1
ATOM 2071 C CA . ARG A 1 269 ? 5.492 19.211 -29.852 1.00 86.94 269 ARG A CA 1
ATOM 2072 C C . ARG A 1 269 ? 4.089 18.841 -30.308 1.00 86.94 269 ARG A C 1
ATOM 2074 O O . ARG A 1 269 ? 3.129 19.015 -29.560 1.00 86.94 269 ARG A O 1
ATOM 2081 N N . LEU A 1 270 ? 3.988 18.334 -31.532 1.00 88.44 270 LEU A N 1
ATOM 2082 C CA . LEU A 1 270 ? 2.739 17.882 -32.137 1.00 88.44 270 LEU A CA 1
ATOM 2083 C C . LEU A 1 270 ? 2.448 16.431 -31.746 1.00 88.44 270 LEU A C 1
ATOM 2085 O O . LEU A 1 270 ? 3.317 15.567 -31.851 1.00 88.44 270 LEU A O 1
ATOM 2089 N N . PHE A 1 271 ? 1.199 16.175 -31.372 1.00 91.12 271 PHE A N 1
ATOM 2090 C CA . PHE A 1 271 ? 0.655 14.844 -31.162 1.00 91.12 271 PHE A CA 1
ATOM 2091 C C . PHE A 1 271 ? -0.557 14.616 -32.064 1.00 91.12 271 PHE A C 1
ATOM 2093 O O . PHE A 1 271 ? -1.443 15.465 -32.152 1.00 91.12 271 PHE A O 1
ATOM 2100 N N . ARG A 1 272 ? -0.608 13.459 -32.722 1.00 89.88 272 ARG A N 1
ATOM 2101 C CA . ARG A 1 272 ? -1.711 13.002 -33.567 1.00 89.88 272 ARG A CA 1
ATOM 2102 C C . ARG A 1 272 ? -2.606 12.065 -32.774 1.00 89.88 272 ARG A C 1
ATOM 2104 O O . ARG A 1 272 ? -2.145 11.057 -32.243 1.00 89.88 272 ARG A O 1
ATOM 2111 N N . ALA A 1 273 ? -3.887 12.388 -32.733 1.00 89.25 273 ALA A N 1
ATOM 2112 C CA . ALA A 1 273 ? -4.918 11.581 -32.101 1.00 89.25 273 ALA A CA 1
ATOM 2113 C C . ALA A 1 273 ? -6.243 11.829 -32.823 1.00 89.25 273 ALA A C 1
ATOM 2115 O O . ALA A 1 273 ? -6.435 12.893 -33.405 1.00 89.25 273 ALA A O 1
ATOM 2116 N N . THR A 1 274 ? -7.132 10.843 -32.793 1.00 89.19 274 THR A N 1
ATOM 2117 C CA . THR A 1 274 ? -8.451 10.914 -33.461 1.00 89.19 274 THR A CA 1
ATOM 2118 C C . THR A 1 274 ? -9.598 10.563 -32.515 1.00 89.19 274 THR A C 1
ATOM 2120 O O . THR A 1 274 ? -10.771 10.695 -32.842 1.00 89.19 274 THR A O 1
ATOM 2123 N N . GLU A 1 275 ? -9.271 10.126 -31.304 1.00 90.50 275 GLU A N 1
ATOM 2124 C CA . GLU A 1 275 ? -10.211 9.703 -30.288 1.00 90.50 275 GLU A CA 1
ATOM 2125 C C . GLU A 1 275 ? -10.908 10.918 -29.648 1.00 90.50 275 GLU A C 1
ATOM 2127 O O . GLU A 1 275 ? -10.268 11.735 -28.985 1.00 90.50 275 GLU A O 1
ATOM 2132 N N . HIS A 1 276 ? -12.240 11.003 -29.750 1.00 87.75 276 HIS A N 1
ATOM 2133 C CA . HIS A 1 276 ? -13.023 12.116 -29.179 1.00 87.75 276 HIS A CA 1
ATOM 2134 C C . HIS A 1 276 ? -12.845 12.310 -27.663 1.00 87.75 276 HIS A C 1
ATOM 2136 O O . HIS A 1 276 ? -12.958 13.423 -27.154 1.00 87.75 276 HIS A O 1
ATOM 2142 N N . ALA A 1 277 ? -12.545 11.244 -26.915 1.00 87.69 277 ALA A N 1
ATOM 2143 C CA . ALA A 1 277 ? -12.248 11.361 -25.486 1.00 87.69 277 ALA A CA 1
ATOM 2144 C C . ALA A 1 277 ? -10.953 12.156 -25.230 1.00 87.69 277 ALA A C 1
ATOM 2146 O O . ALA A 1 277 ? -10.873 12.918 -24.267 1.00 87.69 277 ALA A O 1
ATOM 2147 N N . VAL A 1 278 ? -9.955 12.009 -26.107 1.00 90.06 278 VAL A N 1
ATOM 2148 C CA . VAL A 1 278 ? -8.705 12.777 -26.053 1.00 90.06 278 VAL A CA 1
ATOM 2149 C C . VAL A 1 278 ? -8.970 14.223 -26.456 1.00 90.06 278 VAL A C 1
ATOM 2151 O O . VAL A 1 278 ? -8.517 15.129 -25.761 1.00 90.06 278 VAL A O 1
ATOM 2154 N N . GLU A 1 279 ? -9.761 14.449 -27.508 1.00 93.75 279 GLU A N 1
ATOM 2155 C CA . GLU A 1 279 ? -10.187 15.793 -27.921 1.00 93.75 279 GLU A CA 1
ATOM 2156 C C . GLU A 1 279 ? -10.813 16.570 -26.755 1.00 93.75 279 GLU A C 1
ATOM 2158 O O . GLU A 1 279 ? -10.416 17.704 -26.477 1.00 93.75 279 GLU A O 1
ATOM 2163 N N . HIS A 1 280 ? -11.758 15.949 -26.041 1.00 92.06 280 HIS A N 1
ATOM 2164 C CA . HIS A 1 280 ? -12.437 16.574 -24.909 1.00 92.06 280 HIS A CA 1
ATOM 2165 C C . HIS A 1 280 ? -11.450 16.989 -23.810 1.00 92.06 280 HIS A C 1
ATOM 2167 O O . HIS A 1 280 ? -11.466 18.137 -23.370 1.00 92.06 280 HIS A O 1
ATOM 2173 N N . LEU A 1 281 ? -10.554 16.083 -23.401 1.00 90.38 281 LEU A N 1
ATOM 2174 C CA . LEU A 1 281 ? -9.558 16.343 -22.353 1.00 90.38 281 LEU A CA 1
ATOM 2175 C C . LEU A 1 281 ? -8.566 17.442 -22.748 1.00 90.38 281 LEU A C 1
ATOM 2177 O O . LEU A 1 281 ? -8.204 18.285 -21.930 1.00 90.38 281 LEU A O 1
ATOM 2181 N N . VAL A 1 282 ? -8.123 17.444 -24.004 1.00 92.50 282 VAL A N 1
ATOM 2182 C CA . VAL A 1 282 ? -7.183 18.443 -24.515 1.00 92.50 282 VAL A CA 1
ATOM 2183 C C . VAL A 1 282 ? -7.854 19.813 -24.624 1.00 92.50 282 VAL A C 1
ATOM 2185 O O . VAL A 1 282 ? -7.247 20.817 -24.249 1.00 92.50 282 VAL A O 1
ATOM 2188 N N . ARG A 1 283 ? -9.111 19.877 -25.088 1.00 92.50 283 ARG A N 1
ATOM 2189 C CA . ARG A 1 283 ? -9.895 21.123 -25.119 1.00 92.50 283 ARG A CA 1
ATOM 2190 C C . ARG A 1 283 ? -10.115 21.679 -23.714 1.00 92.50 283 ARG A C 1
ATOM 2192 O O . ARG A 1 283 ? -9.916 22.873 -23.507 1.00 92.50 283 ARG A O 1
ATOM 2199 N N . GLU A 1 284 ? -10.481 20.825 -22.761 1.00 90.50 284 GLU A N 1
ATOM 2200 C CA . GLU A 1 284 ? -10.649 21.192 -21.351 1.00 90.50 284 GLU A CA 1
ATOM 2201 C C . GLU A 1 284 ? -9.348 21.778 -20.787 1.00 90.50 284 GLU A C 1
ATOM 2203 O O . GLU A 1 284 ? -9.336 22.901 -20.282 1.00 90.50 284 GLU A O 1
ATOM 2208 N N . ALA A 1 285 ? -8.221 21.088 -20.984 1.00 89.31 285 ALA A N 1
ATOM 2209 C CA . ALA A 1 285 ? -6.912 21.565 -20.553 1.00 89.31 285 ALA A CA 1
ATOM 2210 C C . ALA A 1 285 ? -6.504 22.893 -21.208 1.00 89.31 285 ALA A C 1
ATOM 2212 O O . ALA A 1 285 ? -5.899 23.745 -20.553 1.00 89.31 285 ALA A O 1
ATOM 2213 N N . TRP A 1 286 ? -6.837 23.088 -22.488 1.00 92.06 286 TRP A N 1
ATOM 2214 C CA . TRP A 1 286 ? -6.536 24.323 -23.207 1.00 92.06 286 TRP A CA 1
ATOM 2215 C C . TRP A 1 286 ? -7.321 25.513 -22.647 1.00 92.06 286 TRP A C 1
ATOM 2217 O O . TRP A 1 286 ? -6.727 26.557 -22.364 1.00 92.06 286 TRP A O 1
ATOM 2227 N N . VAL A 1 287 ? -8.631 25.345 -22.434 1.00 90.31 287 VAL A N 1
ATOM 2228 C CA . VAL A 1 287 ? -9.515 26.391 -21.893 1.00 90.31 287 VAL A CA 1
ATOM 2229 C C . VAL A 1 287 ? -9.127 26.749 -20.458 1.00 90.31 287 VAL A C 1
ATOM 2231 O O . VAL A 1 287 ? -9.002 27.927 -20.130 1.00 90.31 287 VAL A O 1
ATOM 2234 N N . GLU A 1 288 ? -8.864 25.747 -19.619 1.00 88.06 288 GLU A N 1
ATOM 2235 C CA . GLU A 1 288 ? -8.467 25.939 -18.217 1.00 88.06 288 GLU A CA 1
ATOM 2236 C C . GLU A 1 288 ? -6.998 26.377 -18.060 1.00 88.06 288 GLU A C 1
ATOM 2238 O O . GLU A 1 288 ? -6.556 26.722 -16.964 1.00 88.06 288 GLU A O 1
ATOM 2243 N N . ARG A 1 289 ? -6.216 26.371 -19.149 1.00 86.38 289 ARG A N 1
ATOM 2244 C CA . ARG A 1 289 ? -4.749 26.539 -19.151 1.00 86.38 289 ARG A CA 1
ATOM 2245 C C . ARG A 1 289 ? -4.025 25.589 -18.184 1.00 86.38 289 ARG A C 1
ATOM 2247 O O . ARG A 1 289 ? -2.946 25.935 -17.676 1.00 86.38 289 ARG A O 1
ATOM 2254 N N . THR A 1 290 ? -4.596 24.406 -17.972 1.00 86.75 290 THR A N 1
ATOM 2255 C CA . THR A 1 290 ? -4.051 23.308 -17.166 1.00 86.75 290 THR A CA 1
ATOM 2256 C C . THR A 1 290 ? -2.845 22.696 -17.881 1.00 86.75 290 THR A C 1
ATOM 2258 O O . THR A 1 290 ? -2.854 22.523 -19.101 1.00 86.75 290 THR A O 1
ATOM 2261 N N . ALA A 1 291 ? -1.777 22.397 -17.137 1.00 87.31 291 ALA A N 1
ATOM 2262 C CA . ALA A 1 291 ? -0.619 21.705 -17.700 1.00 87.31 291 ALA A CA 1
ATOM 2263 C C . ALA A 1 291 ? -0.950 20.225 -17.950 1.00 87.31 291 ALA A C 1
ATOM 2265 O O . ALA A 1 291 ? -1.732 19.618 -17.219 1.00 87.31 291 ALA A O 1
ATOM 2266 N N . VAL A 1 292 ? -0.363 19.648 -18.991 1.00 88.19 292 VAL A N 1
ATOM 2267 C CA . VAL A 1 292 ? -0.607 18.276 -19.435 1.00 88.19 292 VAL A CA 1
ATOM 2268 C C . VAL A 1 292 ? 0.726 17.560 -19.606 1.00 88.19 292 VAL A C 1
ATOM 2270 O O . VAL A 1 292 ? 1.656 18.119 -20.189 1.00 88.19 292 VAL A O 1
ATOM 2273 N N . SER A 1 293 ? 0.796 16.319 -19.130 1.00 86.38 293 SER A N 1
ATOM 2274 C CA . SER A 1 293 ? 1.892 15.388 -19.412 1.00 86.38 293 SER A CA 1
ATOM 2275 C C . SER A 1 293 ? 1.415 14.324 -20.392 1.00 86.38 293 SER A C 1
ATOM 2277 O O . SER A 1 293 ? 0.448 13.607 -20.118 1.00 86.38 293 SER A O 1
ATOM 2279 N N . VAL A 1 294 ? 2.090 14.224 -21.535 1.00 86.06 294 VAL A N 1
ATOM 2280 C CA . VAL A 1 294 ? 1.820 13.221 -22.570 1.00 86.06 294 VAL A CA 1
ATOM 2281 C C . VAL A 1 294 ? 2.980 12.244 -22.636 1.00 86.06 294 VAL A C 1
ATOM 2283 O O . VAL A 1 294 ? 4.134 12.653 -22.730 1.00 86.06 294 VAL A O 1
ATOM 2286 N N . PHE A 1 295 ? 2.659 10.957 -22.597 1.00 83.75 295 PHE A N 1
ATOM 2287 C CA . PHE A 1 295 ? 3.604 9.858 -22.744 1.00 83.75 295 PHE A CA 1
ATOM 2288 C C . PHE A 1 295 ? 3.410 9.240 -24.127 1.00 83.75 295 PHE A C 1
ATOM 2290 O O . PHE A 1 295 ? 2.272 8.986 -24.525 1.00 83.75 295 PHE A O 1
ATOM 2297 N N . SER A 1 296 ? 4.503 9.019 -24.848 1.00 83.75 296 SER A N 1
ATOM 2298 C CA . SER A 1 296 ? 4.510 8.428 -26.192 1.00 83.75 296 SER A CA 1
ATOM 2299 C C . SER A 1 296 ? 5.682 7.468 -26.350 1.00 83.75 296 SER A C 1
ATOM 2301 O O . SER A 1 296 ? 6.782 7.799 -25.909 1.00 83.75 296 SER A O 1
ATOM 2303 N N . ASP A 1 297 ? 5.490 6.344 -27.030 1.00 76.00 297 ASP A N 1
ATOM 2304 C CA . ASP A 1 297 ? 6.563 5.442 -27.454 1.00 76.00 297 ASP A CA 1
ATOM 2305 C C . ASP A 1 297 ? 7.627 6.186 -28.289 1.00 76.00 297 ASP A C 1
ATOM 2307 O O . ASP A 1 297 ? 7.312 6.951 -29.203 1.00 76.00 297 ASP A O 1
ATOM 2311 N N . GLU A 1 298 ? 8.906 5.922 -28.015 1.00 67.94 298 GLU A N 1
ATOM 2312 C CA . GLU A 1 298 ? 10.062 6.315 -28.831 1.00 67.94 298 GLU A CA 1
ATOM 2313 C C . GLU A 1 298 ? 9.892 6.040 -30.332 1.00 67.94 298 GLU A C 1
ATOM 2315 O O . GLU A 1 298 ? 10.362 6.817 -31.165 1.00 67.94 298 GLU A O 1
ATOM 2320 N N . ARG A 1 299 ? 9.201 4.956 -30.699 1.00 68.94 299 ARG A N 1
ATOM 2321 C CA . ARG A 1 299 ? 8.949 4.598 -32.103 1.00 68.94 299 ARG A CA 1
ATOM 2322 C C . ARG A 1 299 ? 7.865 5.441 -32.763 1.00 68.94 299 ARG A C 1
ATOM 2324 O O . ARG A 1 299 ? 7.877 5.572 -33.983 1.00 68.94 299 ARG A O 1
ATOM 2331 N N . ASN A 1 300 ? 6.938 5.988 -31.981 1.00 74.94 300 ASN A N 1
ATOM 2332 C CA . ASN A 1 300 ? 5.832 6.812 -32.457 1.00 74.94 300 ASN A CA 1
ATOM 2333 C C . ASN A 1 300 ? 5.664 8.024 -31.532 1.00 74.94 300 ASN A C 1
ATOM 2335 O O . ASN A 1 300 ? 4.636 8.151 -30.867 1.00 74.94 300 ASN A O 1
ATOM 2339 N N . PRO A 1 301 ? 6.646 8.942 -31.500 1.00 80.12 301 PRO A N 1
ATOM 2340 C CA . PRO A 1 301 ? 6.657 10.048 -30.547 1.00 80.12 301 PRO A CA 1
ATOM 2341 C C . PRO A 1 301 ? 5.465 10.994 -30.729 1.00 80.12 301 PRO A C 1
ATOM 2343 O O . PRO A 1 301 ? 5.097 11.705 -29.801 1.00 80.12 301 PRO A O 1
ATOM 2346 N N . GLU A 1 302 ? 4.861 11.010 -31.917 1.00 84.06 302 GLU A N 1
ATOM 2347 C CA . GLU A 1 302 ? 3.677 11.811 -32.221 1.00 84.06 302 GLU A CA 1
ATOM 2348 C C . GLU A 1 302 ? 2.376 11.154 -31.744 1.00 84.06 302 GLU A C 1
ATOM 2350 O O . GLU A 1 302 ? 1.342 11.809 -31.756 1.00 84.06 302 GLU A O 1
ATOM 2355 N N . ARG A 1 303 ? 2.372 9.882 -31.330 1.00 86.12 303 ARG A N 1
ATOM 2356 C CA . ARG A 1 303 ? 1.154 9.207 -30.875 1.00 86.12 303 ARG A CA 1
ATOM 2357 C C . ARG A 1 303 ? 1.102 9.198 -29.344 1.00 86.12 303 ARG A C 1
ATOM 2359 O O . ARG A 1 303 ? 2.013 8.663 -28.718 1.00 86.12 303 ARG A O 1
ATOM 2366 N N . PRO A 1 304 ? 0.064 9.777 -28.723 1.00 86.00 304 PRO A N 1
ATOM 2367 C CA . PRO A 1 304 ? -0.071 9.742 -27.277 1.00 86.00 304 PRO A CA 1
ATOM 2368 C C . PRO A 1 304 ? -0.535 8.350 -26.823 1.00 86.00 304 PRO A C 1
ATOM 2370 O O . PRO A 1 304 ? -1.609 7.896 -27.213 1.00 86.00 304 PRO A O 1
ATOM 2373 N N . ASP A 1 305 ? 0.243 7.705 -25.957 1.00 83.56 305 ASP A N 1
ATOM 2374 C CA . ASP A 1 305 ? -0.129 6.449 -25.291 1.00 83.56 305 ASP A CA 1
ATOM 2375 C C . ASP A 1 305 ? -0.856 6.718 -23.969 1.00 83.56 305 ASP A C 1
ATOM 2377 O O . ASP A 1 305 ? -1.752 5.978 -23.559 1.00 83.56 305 ASP A O 1
ATOM 2381 N N . ARG A 1 306 ? -0.489 7.813 -23.292 1.00 81.19 306 ARG A N 1
ATOM 2382 C CA . ARG A 1 306 ? -1.115 8.238 -22.037 1.00 81.19 306 ARG A CA 1
ATOM 2383 C C . ARG A 1 306 ? -1.105 9.753 -21.899 1.00 81.19 306 ARG A C 1
ATOM 2385 O O . ARG A 1 306 ? -0.109 10.401 -22.208 1.00 81.19 306 ARG A O 1
ATOM 2392 N N . LEU A 1 307 ? -2.195 10.307 -21.374 1.00 84.25 307 LEU A N 1
ATOM 2393 C CA . LEU A 1 307 ? -2.372 11.742 -21.152 1.00 84.25 307 LEU A CA 1
ATOM 2394 C C . LEU A 1 307 ? -2.807 11.998 -19.704 1.00 84.25 307 LEU A C 1
ATOM 2396 O O . LEU A 1 307 ? -3.745 11.368 -19.217 1.00 84.25 307 LEU A O 1
ATOM 2400 N N . VAL A 1 308 ? -2.110 12.899 -19.008 1.00 83.38 308 VAL A N 1
ATOM 2401 C CA . VAL A 1 308 ? -2.353 13.240 -17.597 1.00 83.38 308 VAL A CA 1
ATOM 2402 C C . VAL A 1 308 ? -2.558 14.745 -17.457 1.00 83.38 308 VAL A C 1
ATOM 2404 O O . VAL A 1 308 ? -1.713 15.526 -17.886 1.00 83.38 308 VAL A O 1
ATOM 2407 N N . LEU A 1 309 ? -3.663 15.152 -16.827 1.00 84.38 309 LEU A N 1
ATOM 2408 C CA . LEU A 1 309 ? -3.943 16.550 -16.492 1.00 84.38 309 LEU A CA 1
ATOM 2409 C C . LEU A 1 309 ? -3.329 16.902 -15.131 1.00 84.38 309 LEU A C 1
ATOM 2411 O O . LEU A 1 309 ? -3.676 16.304 -14.112 1.00 84.38 309 LEU A O 1
ATOM 2415 N N . LEU A 1 310 ? -2.448 17.897 -15.103 1.00 78.25 310 LEU A N 1
ATOM 2416 C CA . LEU A 1 310 ? -1.810 18.403 -13.890 1.00 78.25 310 LEU A CA 1
ATOM 2417 C C . LEU A 1 310 ? -2.645 19.554 -13.317 1.00 78.25 310 LEU A C 1
ATOM 2419 O O . LEU A 1 310 ? -2.358 20.732 -13.537 1.00 78.25 310 LEU A O 1
ATOM 2423 N N . ARG A 1 311 ? -3.720 19.204 -12.601 1.00 75.50 311 ARG A N 1
ATOM 2424 C CA . ARG A 1 311 ? -4.545 20.177 -11.875 1.00 75.50 311 ARG A CA 1
ATOM 2425 C C . ARG A 1 311 ? -3.880 20.558 -10.555 1.00 75.50 311 ARG A C 1
ATOM 2427 O O . ARG A 1 311 ? -3.600 19.695 -9.726 1.00 75.50 311 ARG A O 1
ATOM 2434 N N . TYR A 1 312 ? -3.674 21.856 -10.355 1.00 46.97 312 TYR A N 1
ATOM 2435 C CA . TYR A 1 312 ? -3.355 22.416 -9.046 1.00 46.97 312 TYR A CA 1
ATOM 2436 C C . TYR A 1 312 ? -4.675 22.678 -8.310 1.00 46.97 312 TYR A C 1
ATOM 2438 O O . TYR A 1 312 ? -5.535 23.384 -8.837 1.00 46.97 312 TYR A O 1
ATOM 2446 N N . HIS A 1 313 ? -4.846 22.057 -7.141 1.00 38.62 313 HIS A N 1
ATOM 2447 C CA . HIS A 1 313 ? -5.914 22.377 -6.189 1.00 38.62 313 HIS A CA 1
ATOM 2448 C C . HIS A 1 313 ? -5.486 23.520 -5.273 1.00 38.62 313 HIS A C 1
ATOM 2450 O O . HIS A 1 313 ? -4.296 23.527 -4.877 1.00 38.62 313 HIS A O 1
#

Nearest PDB structures (foldseek):
  6skl-assembly1_6  TM=1.713E-01  e=1.977E+00  Saccharomyces cerevisiae S288C
  5ijv-assembly3_D  TM=2.130E-01  e=2.216E+00  Bos taurus
  7etl-assembly1_B  TM=2.588E-01  e=4.159E+00  Aspergillus fumigatus
  7w8g-assembly1_F  TM=1.217E-01  e=2.093E+00  Saccharomyces cerevisiae S288C

Foldseek 3Di:
DDKDKDKDAAAQALVFFKKKKKAKFQADPPKKKKKFWPVDFLVQQVVSCVVPPPDDAWDDPDRGMIMGDRHGMDITGGHHDDDMIIMMMDMDGDPPDDAFDKMKMKIWIKYKDKDFDDDPDDDDDDPDDDDDDPDPPPPPRDMDMDIDTDDMDMDMDGHHPLVVLLLVLLLVLLQLQQCLVPDDPPDSCNVVSVVVSVVSQVSNVVSPDRSVQRHRDNRSDGDDDDPPDPDPPDDQDWDKAKAAWPFWDAPPVRFGFWTWGQGPVRDIDIATDRDVVVVVVNVVRNVVVWMKIFTDTPVCNNYGPDIDTRDDD

=== Feature glossary ===
The record interleaves many kinds of information about one protein. Here is each kind framed as the question it answers.

Q: What does the local fold look like, residue by residue?
A: A 3Di character summarizes, for each residue, the relative orientation of the Cα frame of its nearest spatial neighbor. Because it encodes fold topology rather than chemistry, 3Di alignments detect remote structural similarity that sequence alignment misses.

Q: Which residues are in helices, strands, or loops?
A: Secondary structure is the local, repeating backbone conformation. DSSP classifies it into eight states by reading the hydrogen-bond network: three helix types (H, G, I), two β types (E, B), two non-regular types (T, S), and unstructured coil (-).

Q: How big and how compact is the whole molecule?
A: Three whole-structure scalars: the radius of gyration (RMS distance of Cα from centroid, in Å), the count of Cα–Cα contacts (pairs closer than 8 Å and separated by more than four residues in sequence — i.e. tertiary, not local, contacts), and the bounding-box dimensions. Together they distinguish compact globular folds from extended fibres or disordered chains.

Q: How confident is the AlphaFold model at each residue?
A: For AlphaFold models, the B-factor field carries pLDDT — the model's own estimate of local accuracy on a 0–100 scale. Regions with pLDDT<50 should be treated as essentially unmodeled; they often correspond to intrinsically disordered segments.

Q: What family and function is it annotated with?
A: Functional annotations link the protein to curated databases. InterPro entries identify conserved domains and families by matching the sequence against member-database signatures (Pfam, PROSITE, CDD, …). Gene Ontology (GO) terms describe molecular function, biological process, and cellular component in a controlled vocabulary. CATH places the structure in a hierarchical fold classification (Class/Architecture/Topology/Homologous-superfamily). The organism is the source species.

Q: What known structures does this most resemble?
A: Nearest PDB neighbors are the top structural matches found by Foldseek when searching this structure against the entire Protein Data Bank. Each hit reports a TM-score (0 to 1; >0.5 almost always implies the same fold) and an E-value. These are *structural* homologs — they may share n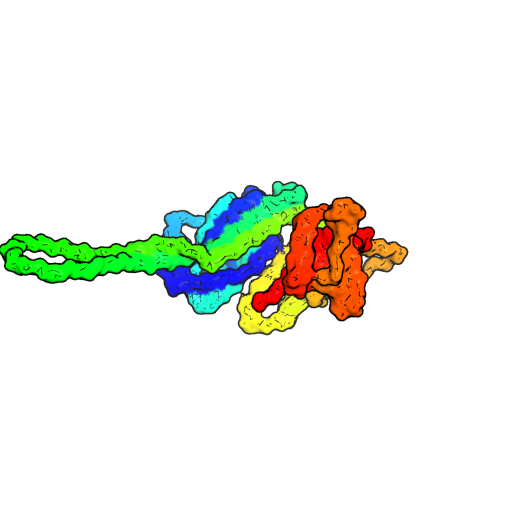o detectable sequence similarity.

Q: Which residues are buried vs exposed?
A: Solvent-accessible surface area (SASA) is the area in Å² traced out by the centre of a 1.4 Å probe sphere (a water molecule) rolled over the protein's van der Waals surface (Shrake–Rupley / Lee–Richards construction). Buried residues have near-zero SASA; fully exposed residues can exceed 200 Å². The total SASA scales roughly with the number of surface residues.

Q: What are the backbone torsion angles?
A: φ (phi) and ψ (psi) are the two rotatable backbone dihedrals per residue: φ is the C(i-1)–N–Cα–C torsion, ψ is the N–Cα–C–N(i+1) torsion, both in degrees on (−180°, 180°]. α-helical residues cluster near (−60°, −45°); β-strand residues near (−120°, +130°). A Ramachandran plot is simply a scatter of (φ, ψ) for every residue.

Q: Are the domains correctly placed relative to each other?
A: Predicted aligned error is AlphaFold's pairwise confidence. Unlike pLDDT (per-residue), PAE is per-residue-pair and captures whether two parts of the structure are correctly placed relative to each other. Units are ångströms of expected positional error.

Q: What if only a Cα trace is available?
A: P-SEA three-state annotation labels each residue as helix, strand, or coil based purely on the geometry of the Cα trace. It serves as a fallback when the full backbone (and thus DSSP) is unavailable.

Q: What is the amino-acid chain?
A: This is the polypeptide sequence — one letter per residue, N-terminus first. Length ranges from a few dozen residues for small domains to over a thousand for large multi-domain proteins.

Q: What do the rendered images show?
A: The six renders are orthographic views along the three Cartesian axes in both directions. Representation (cartoon, sticks, or surface) and color scheme (sequence-rainbow or by-chain) vary across proteins so the training set covers all the common visualization conventions.

Q: What do the diagnostic plots show?
A: Plot images: a contact map (which residues are close in 3D, as an N×N binary image), a Ramachandran scatter (backbone torsion angles, revealing secondary-structure composition at a glance), and — for AlphaFold structures — a PAE heatmap (pairwise prediction confidence).

Q: How mobile is each atom in the crystal?
A: B-factor (Debye–Waller factor) reflects atomic displacement in the crystal lattice. It is an experimental observable (units Å²), not a prediction; low values mean the atom is pinned down, high values mean it moves or is heterogeneous across the crystal.

Q: Where is each backbone atom in 3D?
A: The mmCIF table is the protein's shape written out atom by atom. For each backbone N, Cα, C, and carbonyl O, it records an (x, y, z) coordinate triple in Å plus the residue type, chain letter, and residue number.